Protein AF-A0A939AEZ0-F1 (afdb_monomer_lite)

pLDDT: mean 73.81, std 10.75, range [42.16, 90.81]

Sequence (190 aa):
MSDKWYYARKLIAILIFIAALSMMGIATGKAWMILAYAGFFVAVVAGVIFIEHSKQRHFEIVPSDNVILRRMFGGIMLILALGLPILMTTRMNLFTLPQVSMWILLLASLGVTLVFIGAMAAAVYLINFVKDELIYKIIGYALIVIASALPGLVISFFDRTTTGIGSVYYILLVVVILSYSGINLFIKQE

Foldseek 3Di:
DDVVVVVVVVVVVLVVVLQVQLLLLVLVVDPCSSVVSSVVSVVVVVVVVVVVVVCVVDPDDDPPDDLVVLLVLLVVLLVCLQVLLVCCLPPPPSDPADPDDPVVSNVVSNVLSVVLLVLLLQLCCLCPPPPPDPVSPVVSVVSLVVSLCVLLVVCVVPDPDSNSSSNRSVSSVSSNVSSNSSSCSNPDDD

Radius of gyration: 19.26 Å; chains: 1; bounding box: 56×38×48 Å

Secondary structure (DSSP, 8-state):
--HHHHHHHHHHHHHHHHHHHHGGGGGGT-HHHHHHHHHHHHHHHHHHHHHHHHHTT---------HHHHHHHHHHHHHHHHHHHHHHHHH-------S--HHHHHHHHHHHHHHHHHHHHHHHHHHHTS-S-HHHHHHHHHHHHHHHHHHHHHHHTT---HHHHHHHHHHHHHHHHHHHHHHHHHH---

Structure (mmCIF, N/CA/C/O backbone):
data_AF-A0A939AEZ0-F1
#
_entry.id   AF-A0A939AEZ0-F1
#
loop_
_atom_site.group_PDB
_atom_site.id
_atom_site.type_symbol
_atom_site.label_atom_id
_atom_site.label_alt_id
_atom_site.label_comp_id
_atom_site.label_asym_id
_atom_site.label_entity_id
_atom_site.label_seq_id
_atom_site.pdbx_PDB_ins_code
_atom_site.Cartn_x
_atom_site.Cartn_y
_atom_site.Cartn_z
_atom_site.occupancy
_atom_site.B_iso_or_equiv
_atom_site.auth_seq_id
_atom_site.auth_comp_id
_atom_site.auth_asym_id
_atom_site.auth_atom_id
_atom_site.pdbx_PDB_model_num
ATOM 1 N N . MET A 1 1 ? -31.733 -2.454 7.716 1.00 57.12 1 MET A N 1
ATOM 2 C CA . MET A 1 1 ? -31.325 -2.855 6.345 1.00 57.12 1 MET A CA 1
ATOM 3 C C . MET A 1 1 ? -31.379 -4.371 6.295 1.00 57.12 1 MET A C 1
ATOM 5 O O . MET A 1 1 ? -30.891 -4.964 7.241 1.00 57.12 1 MET A O 1
ATOM 9 N N . SER A 1 2 ? -32.014 -4.994 5.294 1.00 67.94 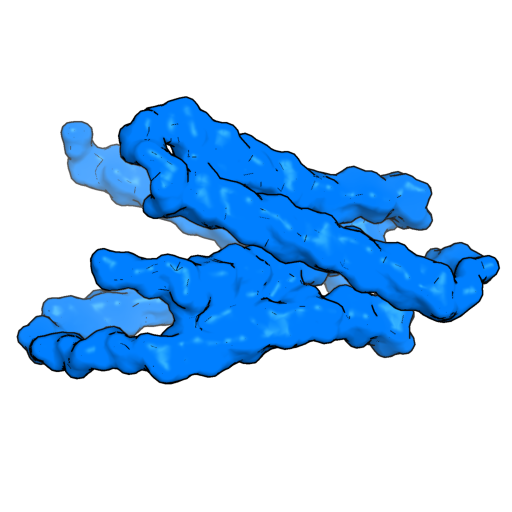2 SER A N 1
ATOM 10 C CA . SER A 1 2 ? -32.193 -6.460 5.315 1.00 67.94 2 SER A CA 1
ATOM 11 C C . SER A 1 2 ? -30.841 -7.180 5.278 1.00 67.94 2 SER A C 1
ATOM 13 O O . SER A 1 2 ? -29.968 -6.783 4.502 1.00 67.94 2 SER A O 1
ATOM 15 N N . ASP A 1 3 ? -30.683 -8.237 6.073 1.00 72.62 3 ASP A N 1
ATOM 16 C CA . ASP A 1 3 ? -29.430 -8.993 6.215 1.00 72.62 3 ASP A CA 1
ATOM 17 C C . ASP A 1 3 ? -28.847 -9.438 4.867 1.00 72.62 3 ASP A C 1
ATOM 19 O O . ASP A 1 3 ? -27.636 -9.396 4.652 1.00 72.62 3 ASP A O 1
ATOM 23 N N . LYS A 1 4 ? -29.707 -9.749 3.888 1.00 79.62 4 LYS A N 1
ATOM 24 C CA . LYS A 1 4 ? -29.302 -10.120 2.521 1.00 79.62 4 LYS A CA 1
ATOM 25 C C . LYS A 1 4 ? -28.459 -9.042 1.835 1.00 79.62 4 LYS A C 1
ATOM 27 O O . LYS A 1 4 ? -27.506 -9.354 1.127 1.00 79.62 4 LYS A O 1
ATOM 32 N N . TRP A 1 5 ? -28.782 -7.771 2.060 1.00 78.75 5 TRP A N 1
ATOM 33 C CA . TRP A 1 5 ? -28.066 -6.641 1.467 1.00 78.75 5 TRP A CA 1
ATOM 34 C C . TRP A 1 5 ? -26.695 -6.421 2.116 1.00 78.75 5 TRP A C 1
ATOM 36 O O . TRP A 1 5 ? -25.738 -6.042 1.442 1.00 78.75 5 TRP A O 1
ATOM 46 N N . TYR A 1 6 ? -26.583 -6.709 3.413 1.00 78.44 6 TYR A N 1
ATOM 47 C CA . TYR A 1 6 ? -25.310 -6.685 4.126 1.00 78.44 6 TYR A CA 1
ATOM 48 C C . TYR A 1 6 ? -24.354 -7.768 3.595 1.00 78.44 6 TYR A C 1
ATOM 50 O O . TYR A 1 6 ? -23.220 -7.455 3.223 1.00 78.44 6 TYR A O 1
ATOM 58 N N . TYR A 1 7 ? -24.828 -9.013 3.454 1.00 80.94 7 TYR A N 1
ATOM 59 C CA . TYR A 1 7 ? -24.024 -10.106 2.891 1.00 80.94 7 TYR A CA 1
ATOM 60 C C . TYR A 1 7 ? -23.631 -9.859 1.432 1.00 80.94 7 TYR A C 1
ATOM 62 O O . TYR A 1 7 ? -22.478 -10.089 1.068 1.00 80.94 7 TYR A O 1
ATOM 70 N N . ALA A 1 8 ? -24.544 -9.328 0.614 1.00 81.56 8 ALA A N 1
ATOM 71 C CA . ALA A 1 8 ? -24.254 -8.988 -0.777 1.00 81.56 8 ALA A CA 1
ATOM 72 C C . ALA A 1 8 ? -23.117 -7.959 -0.894 1.00 81.56 8 ALA A C 1
ATOM 74 O O . ALA A 1 8 ? -22.174 -8.168 -1.653 1.00 81.56 8 ALA A O 1
ATOM 75 N N . ARG A 1 9 ? -23.148 -6.883 -0.093 1.00 82.06 9 ARG A N 1
ATOM 76 C CA . ARG A 1 9 ? -22.071 -5.877 -0.069 1.00 82.06 9 ARG A CA 1
ATOM 77 C C . ARG A 1 9 ? -20.728 -6.472 0.343 1.00 82.06 9 ARG A C 1
ATOM 79 O O . ARG A 1 9 ? -19.718 -6.172 -0.287 1.00 82.06 9 ARG A O 1
ATOM 86 N N . LYS A 1 10 ? -20.715 -7.326 1.372 1.00 80.69 10 LYS A N 1
ATOM 87 C CA . LYS A 1 10 ? -19.492 -7.996 1.840 1.00 80.69 10 LYS A CA 1
ATOM 88 C C . LYS A 1 10 ? -18.903 -8.898 0.754 1.00 80.69 10 LYS A C 1
ATOM 90 O O . LYS A 1 10 ? -17.700 -8.865 0.518 1.00 80.69 10 LYS A O 1
ATOM 95 N N . LEU A 1 11 ? -19.750 -9.654 0.059 1.00 85.56 11 LEU A N 1
ATOM 96 C CA . LEU A 1 11 ? -19.330 -10.556 -1.011 1.00 85.56 11 LEU A CA 1
ATOM 97 C C . LEU A 1 11 ? -18.788 -9.784 -2.222 1.00 85.56 11 LEU A C 1
ATOM 99 O O . LEU A 1 11 ? -17.731 -10.131 -2.740 1.00 85.56 11 LEU A O 1
ATOM 103 N N . ILE A 1 12 ? -19.443 -8.686 -2.612 1.00 86.00 12 ILE A N 1
ATOM 104 C CA . ILE A 1 12 ? -18.952 -7.788 -3.669 1.00 86.00 12 ILE A CA 1
ATOM 105 C C . ILE A 1 12 ? -17.586 -7.200 -3.294 1.00 86.00 12 ILE A C 1
ATOM 107 O O . ILE A 1 12 ? -16.678 -7.208 -4.120 1.00 86.00 12 ILE A O 1
ATOM 111 N N . ALA A 1 13 ? -17.405 -6.739 -2.053 1.00 81.81 13 ALA A N 1
ATOM 112 C CA . ALA A 1 13 ? -16.123 -6.206 -1.596 1.00 81.81 13 ALA A CA 1
ATOM 113 C C . ALA A 1 13 ? -15.001 -7.258 -1.657 1.00 81.81 13 ALA A C 1
ATOM 115 O O . ALA A 1 13 ? -13.901 -6.950 -2.112 1.00 81.81 13 ALA A O 1
ATOM 116 N N . ILE A 1 14 ? -15.287 -8.506 -1.267 1.00 83.94 14 ILE A N 1
ATOM 117 C CA . ILE A 1 14 ? -14.339 -9.626 -1.374 1.00 83.94 14 ILE A CA 1
ATOM 118 C C . ILE A 1 14 ? -13.989 -9.908 -2.839 1.00 83.94 14 ILE A C 1
ATOM 120 O O . ILE A 1 14 ? -12.815 -10.065 -3.163 1.00 83.94 14 ILE A O 1
ATOM 124 N N . LEU A 1 15 ? -14.979 -9.938 -3.736 1.00 86.50 15 LEU A N 1
ATOM 125 C CA . LEU A 1 15 ? -14.736 -10.155 -5.164 1.00 86.50 15 LEU A CA 1
ATOM 126 C C . LEU A 1 15 ? -13.871 -9.047 -5.770 1.00 86.50 15 LEU A C 1
ATOM 128 O O . LEU A 1 15 ? -12.919 -9.348 -6.484 1.00 86.50 15 LEU A O 1
ATOM 132 N N . ILE A 1 16 ? -14.160 -7.781 -5.452 1.00 86.44 16 ILE A N 1
ATOM 133 C CA . ILE A 1 16 ? -13.357 -6.635 -5.901 1.00 86.44 16 ILE A CA 1
ATOM 134 C C . ILE A 1 16 ? -11.926 -6.746 -5.370 1.00 86.44 16 ILE A C 1
ATOM 136 O O . ILE A 1 16 ? -10.978 -6.540 -6.123 1.00 86.44 16 ILE A O 1
ATOM 140 N N . PHE A 1 17 ? -11.757 -7.111 -4.099 1.00 81.94 17 PHE A N 1
ATOM 141 C CA . PHE A 1 17 ? -10.445 -7.291 -3.482 1.00 81.94 17 PHE A CA 1
ATOM 142 C C . PHE A 1 17 ? -9.628 -8.396 -4.164 1.00 81.94 17 PHE A C 1
ATOM 144 O O . PHE A 1 17 ? -8.472 -8.177 -4.524 1.00 81.94 17 PHE A O 1
ATOM 151 N N . ILE A 1 18 ? -10.237 -9.560 -4.402 1.00 85.38 18 ILE A N 1
ATOM 152 C CA . ILE A 1 18 ? -9.587 -10.679 -5.095 1.00 85.38 18 ILE A CA 1
ATOM 153 C C . ILE A 1 18 ? -9.239 -10.283 -6.528 1.00 85.38 18 ILE A C 1
ATOM 155 O O . ILE A 1 18 ? -8.121 -10.538 -6.965 1.00 85.38 18 ILE A O 1
ATOM 159 N N . ALA A 1 19 ? -10.151 -9.626 -7.249 1.00 82.38 19 ALA A N 1
ATOM 160 C CA . ALA A 1 19 ? -9.892 -9.153 -8.604 1.00 82.38 19 ALA A CA 1
ATOM 161 C C . ALA A 1 19 ? -8.707 -8.175 -8.630 1.00 82.38 19 ALA A C 1
ATOM 163 O O . ALA A 1 19 ? -7.767 -8.380 -9.397 1.00 82.38 19 ALA A O 1
ATOM 164 N N . ALA A 1 20 ? -8.695 -7.180 -7.739 1.00 79.00 20 ALA A N 1
ATOM 165 C CA . ALA A 1 20 ? -7.623 -6.194 -7.642 1.00 79.00 20 ALA A CA 1
ATOM 166 C C . ALA A 1 20 ? -6.262 -6.834 -7.332 1.00 79.00 20 ALA A C 1
ATOM 168 O O . ALA A 1 20 ? -5.278 -6.533 -8.003 1.00 79.00 20 ALA A O 1
ATOM 169 N N . LEU A 1 21 ? -6.198 -7.755 -6.366 1.00 79.56 21 LEU A N 1
ATOM 170 C CA . LEU A 1 21 ? -4.945 -8.428 -6.025 1.00 79.56 21 LEU A CA 1
ATOM 171 C C . LEU A 1 21 ? -4.527 -9.480 -7.055 1.00 79.56 21 LEU A C 1
ATOM 173 O O . LEU A 1 21 ? -3.336 -9.678 -7.271 1.00 79.56 21 LEU A O 1
ATOM 177 N N . SER A 1 22 ? -5.470 -10.125 -7.743 1.00 81.44 22 SER A N 1
ATOM 178 C CA . SER A 1 22 ? -5.157 -11.091 -8.803 1.00 81.44 22 SER A CA 1
ATOM 179 C C . SER A 1 22 ? -4.413 -10.461 -9.977 1.00 81.44 22 SER A C 1
ATOM 181 O O . SER A 1 22 ? -3.602 -11.124 -10.629 1.00 81.44 22 SER A O 1
ATOM 183 N N . MET A 1 23 ? -4.607 -9.155 -10.195 1.00 79.38 23 MET A N 1
ATOM 184 C CA . MET A 1 23 ? -3.854 -8.405 -11.192 1.00 79.38 23 MET A CA 1
ATOM 185 C C . MET A 1 23 ? -2.339 -8.388 -10.891 1.00 79.38 23 MET A C 1
ATOM 187 O O . MET A 1 23 ? -1.565 -8.081 -11.800 1.00 79.38 23 MET A O 1
ATOM 191 N N . MET A 1 24 ? -1.882 -8.801 -9.693 1.00 71.75 24 MET A N 1
ATOM 192 C CA . MET A 1 24 ? -0.465 -9.104 -9.407 1.00 71.75 24 MET A CA 1
ATOM 193 C C . MET A 1 24 ? 0.148 -10.066 -10.425 1.00 71.75 24 MET A C 1
ATOM 195 O O . MET A 1 24 ? 1.322 -9.932 -10.766 1.00 71.75 24 MET A O 1
ATOM 199 N N . GLY A 1 25 ? -0.650 -10.975 -10.992 1.00 67.06 25 GLY A N 1
ATOM 200 C CA . GLY A 1 25 ? -0.204 -11.877 -12.050 1.00 67.06 25 GLY A CA 1
ATOM 201 C C . GLY A 1 25 ? 0.337 -11.160 -13.294 1.00 67.06 25 GLY A C 1
ATOM 202 O O . GLY A 1 25 ? 1.194 -11.717 -13.976 1.00 67.06 25 GLY A O 1
ATOM 203 N N . ILE A 1 26 ? -0.069 -9.913 -13.568 1.00 72.31 26 ILE A N 1
ATOM 204 C CA . ILE A 1 26 ? 0.421 -9.120 -14.713 1.00 72.31 26 ILE A CA 1
ATOM 205 C C . ILE A 1 26 ? 1.929 -8.857 -14.608 1.00 72.31 26 ILE A C 1
ATOM 207 O O . ILE A 1 26 ? 2.627 -8.872 -15.625 1.00 72.31 26 ILE A O 1
ATOM 211 N N . ALA A 1 27 ? 2.453 -8.690 -13.389 1.00 65.56 27 ALA A N 1
ATOM 212 C CA . ALA A 1 27 ? 3.878 -8.454 -13.151 1.00 65.56 27 ALA A CA 1
ATOM 213 C C . ALA A 1 27 ? 4.764 -9.609 -13.650 1.00 65.56 27 ALA A C 1
ATOM 215 O O . ALA A 1 27 ? 5.928 -9.416 -13.976 1.00 65.56 27 ALA A O 1
ATOM 216 N N . THR A 1 28 ? 4.208 -10.817 -13.764 1.00 68.06 28 THR A N 1
ATOM 217 C CA . THR A 1 28 ? 4.943 -12.001 -14.234 1.00 68.06 28 THR A CA 1
ATOM 218 C C . THR A 1 28 ? 5.021 -12.117 -15.762 1.00 68.06 28 THR A C 1
ATOM 220 O O . THR A 1 28 ? 5.657 -13.036 -16.276 1.00 68.06 28 THR A O 1
ATOM 223 N N . GLY A 1 29 ? 4.336 -11.235 -16.503 1.00 67.44 29 GLY A N 1
ATOM 224 C CA . GLY A 1 29 ? 4.279 -11.257 -17.969 1.00 67.44 29 GLY A CA 1
ATOM 225 C C . GLY A 1 29 ? 3.478 -12.421 -18.573 1.00 67.44 29 GLY A C 1
ATOM 226 O O . GLY A 1 29 ? 3.402 -12.541 -19.793 1.00 67.44 29 GLY A O 1
ATOM 227 N N . LYS A 1 30 ? 2.861 -13.284 -17.752 1.00 77.69 30 LYS A N 1
ATOM 228 C CA . LYS A 1 30 ? 2.087 -14.453 -18.199 1.00 77.69 30 LYS A CA 1
ATOM 229 C C . LYS A 1 30 ? 0.618 -14.300 -17.807 1.00 77.69 30 LYS A C 1
ATOM 231 O O . LYS A 1 30 ? 0.291 -14.315 -16.628 1.00 77.69 30 LYS A O 1
ATOM 236 N N . ALA A 1 31 ? -0.289 -14.232 -18.782 1.00 75.94 31 ALA A N 1
ATOM 237 C CA . ALA A 1 31 ? -1.718 -13.996 -18.525 1.00 75.94 31 ALA A CA 1
ATOM 238 C C . ALA A 1 31 ? -2.363 -15.031 -17.576 1.00 75.94 31 ALA A C 1
ATOM 240 O O . ALA A 1 31 ? -3.187 -14.675 -16.736 1.00 75.94 31 ALA A O 1
ATOM 241 N N . TRP A 1 32 ? -1.947 -16.301 -17.644 1.00 82.81 32 TRP A N 1
ATOM 242 C CA . TRP A 1 32 ? -2.479 -17.362 -16.778 1.00 82.81 32 TRP A CA 1
ATOM 243 C C . TRP A 1 32 ? -2.125 -17.181 -15.293 1.00 82.81 32 TRP A C 1
ATOM 245 O O . TRP A 1 32 ? -2.831 -17.700 -14.429 1.00 82.81 32 TRP A O 1
ATOM 255 N N . MET A 1 33 ? -1.077 -16.414 -14.973 1.00 81.12 33 MET A N 1
ATOM 256 C CA . MET A 1 33 ? -0.714 -16.120 -13.585 1.00 81.12 33 MET A CA 1
ATOM 257 C C . MET A 1 33 ? -1.788 -15.291 -12.880 1.00 81.12 33 MET A C 1
ATOM 259 O O . MET A 1 33 ? -1.968 -15.458 -11.682 1.00 81.12 33 MET A O 1
ATOM 263 N N . ILE A 1 34 ? -2.567 -14.473 -13.596 1.00 82.25 34 ILE A N 1
ATOM 264 C CA . ILE A 1 34 ? -3.693 -13.727 -13.003 1.00 82.25 34 ILE A CA 1
ATOM 265 C C . ILE A 1 34 ? -4.696 -14.702 -12.367 1.00 82.25 34 ILE A C 1
ATOM 267 O O . ILE A 1 34 ? -5.119 -14.513 -11.228 1.00 82.25 34 ILE A O 1
ATOM 271 N N . LEU A 1 35 ? -5.011 -15.797 -13.066 1.00 86.31 35 LEU A N 1
ATOM 272 C CA . LEU A 1 35 ? -5.902 -16.845 -12.560 1.00 86.31 35 LEU A CA 1
ATOM 273 C C . LEU A 1 35 ? -5.285 -17.598 -11.374 1.00 86.31 35 LEU A C 1
ATOM 275 O O . LEU A 1 35 ? -5.989 -17.902 -10.413 1.00 86.31 35 LEU A O 1
ATOM 279 N N . ALA A 1 36 ? -3.975 -17.861 -11.409 1.00 85.88 36 ALA A N 1
ATOM 280 C CA . ALA A 1 36 ? -3.269 -18.502 -10.301 1.00 85.88 36 ALA A CA 1
ATOM 281 C C . ALA A 1 36 ? -3.303 -17.641 -9.022 1.00 85.88 36 ALA A C 1
ATOM 283 O O . ALA A 1 36 ? -3.626 -18.152 -7.948 1.00 85.88 36 ALA A O 1
ATOM 284 N N . TYR A 1 37 ? -3.053 -16.331 -9.135 1.00 81.50 37 TYR A N 1
ATOM 285 C CA . TYR A 1 37 ? -3.172 -15.396 -8.012 1.00 81.50 37 TYR A CA 1
ATOM 286 C C . TYR A 1 37 ? -4.621 -15.267 -7.525 1.00 81.50 37 TYR A C 1
ATOM 288 O O . TYR A 1 37 ? -4.851 -15.257 -6.317 1.00 81.50 37 TYR A O 1
ATOM 296 N N . ALA A 1 38 ? -5.611 -15.230 -8.425 1.00 86.25 38 ALA A N 1
ATOM 297 C CA . ALA A 1 38 ? -7.023 -15.232 -8.036 1.00 86.25 38 ALA A CA 1
ATOM 298 C C . ALA A 1 38 ? -7.374 -16.475 -7.200 1.00 86.25 38 ALA A C 1
ATOM 300 O O . ALA A 1 38 ? -7.946 -16.346 -6.118 1.00 86.25 38 ALA A O 1
ATOM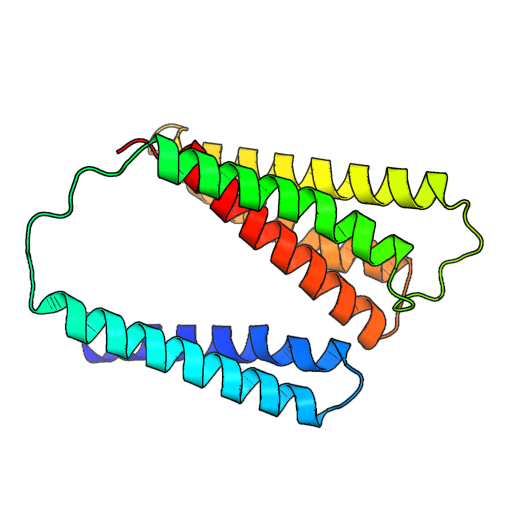 301 N N . GLY A 1 39 ? -6.969 -17.665 -7.657 1.00 88.75 39 GLY A N 1
ATOM 302 C CA . GLY A 1 39 ? -7.157 -18.916 -6.919 1.00 88.75 39 GLY A CA 1
ATOM 303 C C . GLY A 1 39 ? -6.471 -18.903 -5.550 1.00 88.75 39 GLY A C 1
ATOM 304 O O . GLY A 1 39 ? -7.077 -19.297 -4.554 1.00 88.75 39 GLY A O 1
ATOM 305 N N . PHE A 1 40 ? -5.245 -18.378 -5.476 1.00 89.00 40 PHE A N 1
ATOM 306 C CA . PHE A 1 40 ? -4.524 -18.210 -4.215 1.00 89.00 40 PHE A CA 1
ATOM 307 C C . PHE A 1 40 ? -5.277 -17.303 -3.229 1.00 89.00 40 PHE A C 1
ATOM 309 O O . PHE A 1 40 ? -5.499 -17.695 -2.085 1.00 89.00 40 PHE A O 1
ATOM 316 N N . PHE A 1 41 ? -5.725 -16.118 -3.654 1.00 86.19 41 PHE A N 1
ATOM 317 C CA . PHE A 1 41 ? -6.440 -15.198 -2.763 1.00 86.19 41 PHE A CA 1
ATOM 318 C C . PHE A 1 41 ? -7.816 -15.722 -2.345 1.00 86.19 41 PHE A C 1
ATOM 320 O O . PHE A 1 41 ? -8.206 -15.522 -1.195 1.00 86.19 41 PHE A O 1
ATOM 327 N N . VAL A 1 42 ? -8.522 -16.450 -3.218 1.00 90.81 42 VAL A N 1
ATOM 328 C CA . VAL A 1 42 ? -9.741 -17.185 -2.835 1.00 90.81 42 VAL A CA 1
ATOM 329 C C . VAL A 1 42 ? -9.431 -18.180 -1.714 1.00 90.81 42 VAL A C 1
ATOM 331 O O . VAL A 1 42 ? -10.143 -18.199 -0.711 1.00 90.81 42 VAL A O 1
ATOM 334 N N . ALA A 1 43 ? -8.358 -18.966 -1.846 1.00 88.56 43 ALA A N 1
ATOM 335 C CA . ALA A 1 43 ? -7.958 -19.941 -0.833 1.00 88.56 43 ALA A CA 1
ATOM 336 C C . ALA A 1 43 ? -7.583 -19.276 0.502 1.00 88.56 43 ALA A C 1
ATOM 338 O O . ALA A 1 43 ? -8.002 -19.748 1.557 1.00 88.56 43 ALA A O 1
ATOM 339 N N . VAL A 1 44 ? -6.857 -18.153 0.471 1.00 86.62 44 VAL A N 1
ATOM 340 C CA . VAL A 1 44 ? -6.516 -17.379 1.677 1.00 86.62 44 VAL A CA 1
ATOM 341 C C . VAL A 1 44 ? -7.774 -16.848 2.363 1.00 86.62 44 VAL A C 1
ATOM 343 O O . VAL A 1 44 ? -7.937 -17.048 3.564 1.00 86.62 44 VAL A O 1
ATOM 346 N N . VAL A 1 45 ? -8.686 -16.211 1.621 1.00 85.69 45 VAL A N 1
ATOM 347 C CA . VAL A 1 45 ? -9.937 -15.675 2.184 1.00 85.69 45 VAL A CA 1
ATOM 348 C C . VAL A 1 45 ? -10.794 -16.797 2.771 1.00 85.69 45 VAL A C 1
ATOM 350 O O . VAL A 1 45 ? -11.289 -16.666 3.889 1.00 85.69 45 VAL A O 1
ATOM 353 N N . ALA A 1 46 ? -10.926 -17.919 2.062 1.00 85.88 46 ALA A N 1
ATOM 354 C CA . ALA A 1 46 ? -11.635 -19.092 2.562 1.00 85.88 46 ALA A CA 1
ATOM 355 C C . ALA A 1 46 ? -10.988 -19.645 3.844 1.00 85.88 46 ALA A C 1
ATOM 357 O O . ALA A 1 46 ? -11.695 -19.943 4.804 1.00 85.88 46 ALA A O 1
ATOM 358 N N . GLY A 1 47 ? -9.654 -19.717 3.890 1.00 86.69 47 GLY A N 1
ATOM 359 C CA . GLY A 1 47 ? -8.897 -20.145 5.065 1.00 86.69 47 GLY A CA 1
ATOM 360 C C . GLY A 1 47 ? -9.107 -19.231 6.272 1.00 86.69 47 GLY A C 1
ATOM 361 O O . GLY A 1 47 ? -9.370 -19.722 7.367 1.00 86.69 47 GLY A O 1
ATOM 362 N N . VAL A 1 48 ? -9.069 -17.908 6.080 1.00 83.75 48 VAL A N 1
ATOM 363 C CA . VAL A 1 48 ? -9.349 -16.931 7.148 1.00 83.75 48 VAL A CA 1
ATOM 364 C C . VAL A 1 48 ? -10.771 -17.098 7.679 1.00 83.75 48 VAL A C 1
ATOM 366 O O . VAL A 1 48 ? -10.947 -17.207 8.890 1.00 83.75 48 VAL A O 1
ATOM 369 N N . ILE A 1 49 ? -11.770 -17.193 6.795 1.00 84.12 49 ILE A N 1
ATOM 370 C CA . ILE A 1 49 ? -13.173 -17.393 7.192 1.00 84.12 49 ILE A CA 1
ATOM 371 C C . ILE A 1 49 ? -13.332 -18.705 7.971 1.00 84.12 49 ILE A C 1
ATOM 373 O O . ILE A 1 49 ? -14.009 -18.733 8.998 1.00 84.12 49 ILE A O 1
ATOM 377 N N . PHE A 1 50 ? -12.690 -19.784 7.520 1.00 84.50 50 PHE A N 1
ATOM 378 C CA . PHE A 1 50 ? -12.743 -21.083 8.189 1.00 84.50 50 PHE A CA 1
ATOM 379 C C . PHE A 1 50 ? -12.120 -21.037 9.594 1.00 84.50 50 PHE A C 1
ATOM 381 O O . PHE A 1 50 ? -12.715 -21.524 10.558 1.00 84.50 50 PHE A O 1
ATOM 388 N N . ILE A 1 51 ? -10.953 -20.398 9.735 1.00 80.19 51 ILE A N 1
ATOM 389 C CA . ILE A 1 51 ? -10.262 -20.236 11.022 1.00 80.19 51 ILE A CA 1
ATOM 390 C C . ILE A 1 51 ? -11.070 -19.345 11.973 1.00 80.19 51 ILE A C 1
ATOM 392 O O . ILE A 1 51 ? -11.228 -19.694 13.145 1.00 80.19 51 ILE A O 1
ATOM 396 N N . GLU A 1 52 ? -11.601 -18.215 11.500 1.00 74.38 52 GLU A N 1
ATOM 397 C CA . GLU A 1 52 ? -12.447 -17.334 12.315 1.00 74.38 52 GLU A CA 1
ATOM 398 C C . GLU A 1 52 ? -13.694 -18.064 12.814 1.00 74.38 52 GLU A C 1
ATOM 400 O O . GLU A 1 52 ? -14.028 -17.977 13.997 1.00 74.38 52 GLU A O 1
ATOM 405 N N . HIS A 1 53 ? -14.340 -18.852 11.951 1.00 68.50 53 HIS A N 1
ATOM 406 C CA . HIS A 1 53 ? -15.524 -19.610 12.336 1.00 68.50 53 HIS A CA 1
ATOM 407 C C . HIS A 1 53 ? -15.214 -20.678 13.402 1.00 68.50 53 HIS A C 1
ATOM 409 O O . HIS A 1 53 ? -16.055 -20.952 14.264 1.00 68.50 53 HIS A O 1
ATOM 415 N N . SER A 1 54 ? -14.000 -21.240 13.392 1.00 59.69 54 SER A N 1
ATOM 416 C CA . SER A 1 54 ? -13.526 -22.175 14.419 1.00 59.69 54 SER A CA 1
ATOM 417 C C . SER A 1 54 ? -13.205 -21.489 15.754 1.00 59.69 54 SER A C 1
ATOM 419 O O . SER A 1 54 ? -13.400 -22.093 16.810 1.00 59.69 54 SER A O 1
ATOM 421 N N . LYS A 1 55 ? -12.727 -20.236 15.735 1.00 55.62 55 LYS A N 1
ATOM 422 C CA . LYS A 1 55 ? -12.359 -19.476 16.945 1.00 55.62 55 LYS A CA 1
ATOM 423 C C . LYS A 1 55 ? -13.560 -18.912 17.704 1.00 55.62 55 LYS A C 1
ATOM 425 O O . LYS A 1 55 ? -13.497 -18.804 18.921 1.00 55.62 55 LYS A O 1
ATOM 430 N N . GLN A 1 56 ? -14.681 -18.645 17.031 1.00 53.22 56 GLN A N 1
ATOM 431 C CA . GLN A 1 56 ? -15.909 -18.158 17.682 1.00 53.22 56 GLN A CA 1
ATOM 432 C C . GLN A 1 56 ? -16.531 -19.145 18.691 1.00 53.22 56 GLN A C 1
ATOM 434 O O . GLN A 1 56 ? -17.421 -18.759 19.444 1.00 53.22 56 GLN A O 1
ATOM 439 N N . ARG A 1 57 ? -16.075 -20.407 18.737 1.00 53.53 57 ARG A N 1
ATOM 440 C CA . ARG A 1 57 ? -16.547 -21.411 19.707 1.00 53.53 57 ARG A CA 1
ATOM 441 C C . ARG A 1 57 ? -15.802 -21.394 21.046 1.00 53.53 57 ARG A C 1
ATOM 443 O O . ARG A 1 57 ? -16.313 -21.961 22.001 1.00 53.53 57 ARG A O 1
ATOM 450 N N . HIS A 1 58 ? -14.646 -20.734 21.127 1.00 46.16 58 HIS A N 1
ATOM 451 C CA . HIS A 1 58 ? -13.856 -20.607 22.355 1.00 46.16 58 HIS A CA 1
ATOM 452 C C . HIS A 1 58 ? -13.688 -19.120 22.685 1.00 46.16 58 HIS A C 1
ATOM 454 O O . HIS A 1 58 ? -12.648 -18.522 22.419 1.00 46.16 58 HIS A O 1
ATOM 460 N N . PHE A 1 59 ? -14.733 -18.510 23.253 1.00 45.16 59 PHE A N 1
ATOM 461 C CA . PHE A 1 59 ? -14.603 -17.258 24.006 1.00 45.16 59 PHE A CA 1
ATOM 462 C C . PHE A 1 59 ? -13.883 -17.560 25.329 1.00 45.16 59 PHE A C 1
ATOM 464 O O . PHE A 1 59 ? -14.467 -17.505 26.406 1.00 45.16 59 PHE A O 1
ATOM 471 N N . GLU A 1 60 ? -12.611 -17.932 25.243 1.00 43.50 60 GLU A N 1
ATOM 472 C CA . GLU A 1 60 ? -11.710 -17.899 26.383 1.00 43.50 60 GLU A CA 1
ATOM 473 C C . GLU A 1 60 ? -10.908 -16.605 26.308 1.00 43.50 60 GLU A C 1
ATOM 475 O O . GLU A 1 60 ? -10.384 -16.227 25.260 1.00 43.50 60 GLU A O 1
ATOM 480 N N . ILE A 1 61 ? -10.922 -15.914 27.444 1.00 51.25 61 ILE A N 1
ATOM 481 C CA . ILE A 1 61 ? -10.206 -14.696 27.812 1.00 51.25 61 ILE A CA 1
ATOM 482 C C . ILE A 1 61 ? -8.940 -14.541 26.963 1.00 51.25 61 ILE A C 1
ATOM 484 O O . ILE A 1 61 ? -7.956 -15.255 27.156 1.00 51.25 61 ILE A O 1
ATOM 488 N N . VAL A 1 62 ? -8.982 -13.614 26.002 1.00 56.03 62 VAL A N 1
ATOM 489 C CA . VAL A 1 62 ? -7.805 -13.263 25.206 1.00 56.03 62 VAL A CA 1
ATOM 490 C C . VAL A 1 62 ? -6.761 -12.743 26.199 1.00 56.03 62 VAL A C 1
ATOM 492 O O . VAL A 1 62 ? -7.055 -11.774 26.905 1.00 56.03 62 VAL A O 1
ATOM 495 N N . PRO A 1 63 ? -5.582 -13.379 26.324 1.00 52.41 63 PRO A N 1
ATOM 496 C CA . PRO A 1 63 ? -4.541 -12.862 27.195 1.00 52.41 63 PRO A CA 1
ATOM 497 C C . PRO A 1 63 ? -4.180 -11.461 26.702 1.00 52.41 63 PRO A C 1
ATOM 499 O O . PRO A 1 63 ? -4.166 -11.216 25.494 1.00 52.41 63 PRO A O 1
ATOM 502 N N . SER A 1 64 ? -3.962 -10.554 27.654 1.00 55.59 64 SER A N 1
ATOM 503 C CA . SER A 1 64 ? -3.670 -9.135 27.446 1.00 55.59 64 SER A CA 1
ATOM 504 C C . SER A 1 64 ? -2.837 -8.875 26.188 1.00 55.59 64 SER A C 1
ATOM 506 O O . SER A 1 64 ? -1.812 -9.522 25.957 1.00 55.59 64 SER A O 1
ATOM 508 N N . ASP A 1 65 ? -3.293 -7.923 25.368 1.00 60.59 65 ASP A N 1
ATOM 509 C CA . ASP A 1 65 ? -2.598 -7.490 24.157 1.00 60.59 65 ASP A CA 1
ATOM 510 C C . ASP A 1 65 ? -1.156 -7.101 24.523 1.00 60.59 65 ASP A C 1
ATOM 512 O O . ASP A 1 65 ? -0.901 -6.105 25.205 1.00 60.59 65 ASP A O 1
ATOM 516 N N . ASN A 1 66 ? -0.187 -7.942 24.152 1.00 72.00 66 ASN A N 1
ATOM 517 C CA . ASN A 1 66 ? 1.193 -7.738 24.565 1.00 72.00 66 ASN A CA 1
ATOM 518 C C . ASN A 1 66 ? 1.802 -6.612 23.722 1.00 72.00 66 ASN A C 1
ATOM 520 O O . ASN A 1 66 ? 2.267 -6.826 22.598 1.00 72.00 66 ASN A O 1
ATOM 524 N N . VAL A 1 67 ? 1.827 -5.410 24.302 1.00 75.94 67 VAL A N 1
ATOM 525 C CA . VAL A 1 67 ? 2.349 -4.175 23.696 1.00 75.94 67 VAL A CA 1
ATOM 526 C C . VAL A 1 67 ? 3.750 -4.366 23.104 1.00 75.94 67 VAL A C 1
ATOM 528 O O . VAL A 1 67 ? 4.059 -3.792 22.058 1.00 75.94 67 VAL A O 1
ATOM 531 N N . ILE A 1 68 ? 4.598 -5.193 23.727 1.00 79.38 68 ILE A N 1
ATOM 532 C CA . ILE A 1 68 ? 5.954 -5.479 23.237 1.00 79.38 68 ILE A CA 1
ATOM 533 C C . ILE A 1 68 ? 5.885 -6.265 21.928 1.00 79.38 68 ILE A C 1
ATOM 535 O O . ILE A 1 68 ? 6.514 -5.881 20.944 1.00 79.38 68 ILE A O 1
ATOM 539 N N . LEU A 1 69 ? 5.084 -7.331 21.893 1.00 78.88 69 LEU A N 1
ATOM 540 C CA . LEU A 1 69 ? 4.913 -8.178 20.715 1.00 78.88 69 LEU A CA 1
ATOM 541 C C . LEU A 1 69 ? 4.349 -7.357 19.545 1.00 78.88 69 LEU A C 1
ATOM 543 O O . LEU A 1 69 ? 4.887 -7.396 18.439 1.00 78.88 69 LEU A O 1
ATOM 547 N N . ARG A 1 70 ? 3.341 -6.522 19.821 1.00 79.25 70 ARG A N 1
ATOM 548 C CA . ARG A 1 70 ? 2.728 -5.607 18.850 1.00 79.25 70 ARG A CA 1
ATOM 549 C C . ARG A 1 70 ? 3.744 -4.630 18.251 1.00 79.25 70 ARG A C 1
ATOM 551 O O . ARG A 1 70 ? 3.817 -4.488 17.031 1.00 79.25 70 ARG A O 1
ATOM 558 N N . ARG A 1 71 ? 4.576 -4.004 19.092 1.00 79.75 71 ARG A N 1
ATOM 559 C CA . ARG A 1 71 ? 5.644 -3.088 18.655 1.00 79.75 71 ARG A CA 1
ATOM 560 C C . ARG A 1 71 ? 6.754 -3.797 17.880 1.00 79.75 71 ARG A C 1
ATOM 562 O O . ARG A 1 71 ? 7.241 -3.235 16.905 1.00 79.75 71 ARG A O 1
ATOM 569 N N . MET A 1 72 ? 7.133 -5.021 18.255 1.00 84.81 72 MET A N 1
ATOM 570 C CA . MET A 1 72 ? 8.109 -5.805 17.486 1.00 84.81 72 MET A CA 1
ATOM 571 C C . MET A 1 72 ? 7.591 -6.114 16.080 1.00 84.81 72 MET A C 1
ATOM 573 O O . MET A 1 72 ? 8.294 -5.857 15.104 1.00 84.81 72 MET A O 1
ATOM 577 N N . PHE A 1 73 ? 6.352 -6.603 15.959 1.00 83.50 73 PHE A N 1
ATOM 578 C CA . PHE A 1 73 ? 5.739 -6.863 14.655 1.00 83.50 73 PHE A CA 1
ATOM 579 C C . PHE A 1 73 ? 5.577 -5.582 13.833 1.00 83.50 73 PHE A C 1
ATOM 581 O O . PHE A 1 73 ? 5.883 -5.585 12.640 1.00 83.50 73 PHE A O 1
ATOM 588 N N . GLY A 1 74 ? 5.188 -4.474 14.469 1.00 82.62 74 GLY A N 1
ATOM 589 C CA . GLY A 1 74 ? 5.144 -3.168 13.817 1.00 82.62 74 GLY A CA 1
ATOM 590 C C . GLY A 1 74 ? 6.512 -2.736 13.282 1.00 82.62 74 GLY A C 1
ATOM 591 O O . GLY A 1 74 ? 6.621 -2.301 12.136 1.00 82.62 74 GLY A O 1
ATOM 592 N N . GLY A 1 75 ? 7.570 -2.913 14.079 1.00 84.38 75 GLY A N 1
ATOM 593 C CA . GLY A 1 75 ? 8.946 -2.584 13.704 1.00 84.38 75 GLY A CA 1
ATOM 594 C C . GLY A 1 75 ? 9.435 -3.408 12.519 1.00 84.38 75 GLY A C 1
ATOM 595 O O . GLY A 1 75 ? 9.958 -2.850 11.558 1.00 84.38 75 GLY A O 1
ATOM 596 N N . ILE A 1 76 ? 9.190 -4.720 12.544 1.00 86.31 76 ILE A N 1
ATOM 597 C CA . ILE A 1 76 ? 9.515 -5.625 11.435 1.00 86.31 76 ILE A CA 1
ATOM 598 C C . ILE A 1 76 ? 8.806 -5.176 10.153 1.00 86.31 76 ILE A C 1
ATOM 600 O O . ILE A 1 76 ? 9.446 -5.082 9.108 1.00 86.31 76 ILE A O 1
ATOM 604 N N . MET A 1 77 ? 7.514 -4.839 10.221 1.00 85.50 77 MET A N 1
ATOM 605 C CA . MET A 1 77 ? 6.772 -4.364 9.049 1.00 85.50 77 MET A CA 1
ATOM 606 C C . MET A 1 77 ? 7.340 -3.059 8.480 1.00 85.50 77 MET A C 1
ATOM 608 O O . MET A 1 77 ? 7.461 -2.945 7.263 1.00 85.50 77 MET A O 1
ATOM 612 N N . LEU A 1 78 ? 7.751 -2.106 9.324 1.00 84.44 78 LEU A N 1
ATOM 613 C CA . LEU A 1 78 ? 8.377 -0.859 8.865 1.00 84.44 78 LEU A CA 1
ATOM 614 C C . LEU A 1 78 ? 9.767 -1.070 8.262 1.00 84.44 78 LEU A C 1
ATOM 616 O O . LEU A 1 78 ? 10.087 -0.473 7.235 1.00 84.44 78 LEU A O 1
ATOM 620 N N . ILE A 1 79 ? 10.580 -1.947 8.854 1.00 86.38 79 ILE A N 1
ATOM 621 C CA . ILE A 1 79 ? 11.890 -2.313 8.300 1.00 86.38 79 ILE A CA 1
ATOM 622 C C . ILE A 1 79 ? 11.712 -2.969 6.928 1.00 86.38 79 ILE A C 1
ATOM 624 O O . ILE A 1 79 ? 12.422 -2.624 5.985 1.00 86.38 79 ILE A O 1
ATOM 628 N N . LEU A 1 80 ? 10.739 -3.873 6.786 1.00 84.38 80 LEU A N 1
ATOM 629 C CA . LEU A 1 80 ? 10.414 -4.491 5.501 1.00 84.38 80 LEU A CA 1
ATOM 630 C C . LEU A 1 80 ? 9.892 -3.462 4.491 1.00 84.38 80 LEU A C 1
ATOM 632 O O . LEU A 1 80 ? 10.308 -3.491 3.335 1.00 84.38 80 LEU A O 1
ATOM 636 N N . ALA A 1 81 ? 9.046 -2.521 4.917 1.00 83.62 81 ALA A N 1
ATOM 637 C CA . ALA A 1 81 ? 8.547 -1.444 4.062 1.00 83.62 81 ALA A CA 1
ATOM 638 C C . ALA A 1 81 ? 9.681 -0.559 3.511 1.00 83.62 81 ALA A C 1
ATOM 640 O O . ALA A 1 81 ? 9.628 -0.147 2.356 1.00 83.62 81 ALA A O 1
ATOM 641 N N . LEU A 1 82 ? 10.728 -0.315 4.306 1.00 84.44 82 LEU A N 1
ATOM 642 C CA . LEU A 1 82 ? 11.927 0.416 3.881 1.00 84.44 82 LEU A CA 1
ATOM 643 C C . LEU A 1 82 ? 12.868 -0.430 3.013 1.00 84.44 82 LEU A C 1
ATOM 645 O O . LEU A 1 82 ? 13.445 0.069 2.048 1.00 84.44 82 LEU A O 1
ATOM 649 N N . GLY A 1 83 ? 13.042 -1.707 3.357 1.00 79.94 83 GLY A N 1
ATOM 650 C CA . GLY A 1 83 ? 13.992 -2.598 2.695 1.00 79.94 83 GLY A CA 1
ATOM 651 C C . GLY A 1 83 ? 13.535 -3.071 1.316 1.00 79.94 83 GLY A C 1
ATOM 652 O O . GLY A 1 83 ? 14.365 -3.222 0.419 1.00 79.94 83 GLY A O 1
ATOM 653 N N . LEU A 1 84 ? 12.229 -3.283 1.119 1.00 77.62 84 LEU A N 1
ATOM 654 C CA . LEU A 1 84 ? 11.686 -3.822 -0.130 1.00 77.62 84 LEU A CA 1
ATOM 655 C C . LEU A 1 84 ? 12.033 -2.952 -1.353 1.00 77.62 84 LEU A C 1
ATOM 657 O O . LEU A 1 84 ? 12.646 -3.492 -2.273 1.00 77.62 84 LEU A O 1
ATOM 661 N N . PRO A 1 85 ? 11.771 -1.630 -1.382 1.00 72.94 85 PRO A N 1
ATOM 662 C CA . PRO A 1 85 ? 12.142 -0.771 -2.515 1.00 72.94 85 PRO A CA 1
ATOM 663 C C . PRO A 1 85 ? 13.629 -0.845 -2.901 1.00 72.94 85 PRO A C 1
ATOM 665 O O . PRO A 1 85 ? 13.976 -0.897 -4.084 1.00 72.94 85 PRO A O 1
ATOM 668 N N . ILE A 1 86 ? 14.516 -0.921 -1.905 1.00 73.06 86 ILE A N 1
ATOM 669 C CA . ILE A 1 86 ? 15.974 -0.993 -2.091 1.00 73.06 86 ILE A CA 1
ATOM 670 C C . ILE A 1 86 ? 16.387 -2.345 -2.683 1.00 73.06 86 ILE A C 1
ATOM 672 O O . ILE A 1 86 ? 17.179 -2.410 -3.624 1.00 73.06 86 ILE A O 1
ATOM 676 N N . LEU A 1 87 ? 15.845 -3.447 -2.161 1.00 72.44 87 LEU A N 1
ATOM 677 C CA . LEU A 1 87 ? 16.116 -4.781 -2.701 1.00 72.44 87 LEU A CA 1
ATOM 678 C C . LEU A 1 87 ? 15.647 -4.894 -4.153 1.00 72.44 87 LEU A C 1
ATOM 680 O O . LEU A 1 87 ? 16.329 -5.486 -4.985 1.00 72.44 87 LEU A O 1
ATOM 684 N N . MET A 1 88 ? 14.507 -4.291 -4.475 1.00 66.62 88 MET A N 1
ATOM 685 C CA . MET A 1 88 ? 13.892 -4.407 -5.794 1.00 66.62 88 MET A CA 1
ATOM 686 C C . MET A 1 88 ? 14.667 -3.615 -6.852 1.00 66.62 88 MET A C 1
ATOM 688 O O . MET A 1 88 ? 14.920 -4.134 -7.934 1.00 66.62 88 MET A O 1
ATOM 692 N N . THR A 1 89 ? 15.114 -2.402 -6.521 1.00 65.44 89 THR A N 1
ATOM 693 C CA . THR A 1 89 ? 15.927 -1.562 -7.421 1.00 65.44 89 THR A CA 1
ATOM 694 C C . THR A 1 89 ? 17.328 -2.121 -7.681 1.00 65.44 89 THR A C 1
ATOM 696 O O . THR A 1 89 ? 17.919 -1.810 -8.711 1.00 65.44 89 THR A O 1
ATOM 699 N N . THR A 1 90 ? 17.865 -2.951 -6.778 1.00 64.50 90 THR A N 1
ATOM 700 C CA . THR A 1 90 ? 19.253 -3.449 -6.854 1.00 64.50 90 THR A CA 1
ATOM 701 C C . THR A 1 90 ? 19.393 -4.902 -7.302 1.00 64.50 90 THR A C 1
ATOM 703 O O . THR A 1 90 ? 20.414 -5.258 -7.886 1.00 64.50 90 THR A O 1
ATOM 706 N N . ARG A 1 91 ? 18.415 -5.767 -7.007 1.00 57.84 91 ARG A N 1
ATOM 707 C CA . ARG A 1 91 ? 18.519 -7.223 -7.236 1.00 57.84 91 ARG A CA 1
ATOM 708 C C . ARG A 1 91 ? 17.631 -7.732 -8.355 1.00 57.84 91 ARG A C 1
ATOM 710 O O . ARG A 1 91 ? 17.867 -8.831 -8.849 1.00 57.84 91 A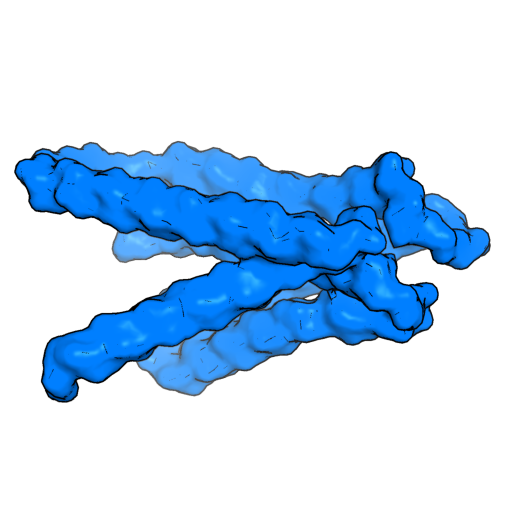RG A O 1
ATOM 717 N N . MET A 1 92 ? 16.592 -6.990 -8.717 1.00 55.31 92 MET A N 1
ATOM 718 C CA . MET A 1 92 ? 15.633 -7.465 -9.692 1.00 55.31 92 MET A CA 1
ATOM 719 C C . MET A 1 92 ? 15.806 -6.718 -11.006 1.00 55.31 92 MET A C 1
ATOM 721 O O . MET A 1 92 ? 15.558 -5.518 -11.086 1.00 55.31 92 MET A O 1
ATOM 725 N N . ASN A 1 93 ? 16.159 -7.455 -12.059 1.00 54.12 93 ASN A N 1
ATOM 726 C CA . ASN A 1 93 ? 16.148 -6.987 -13.449 1.00 54.12 93 ASN A CA 1
ATOM 727 C C . ASN A 1 93 ? 14.710 -6.750 -13.965 1.00 54.12 93 ASN A C 1
ATOM 729 O O . ASN A 1 93 ? 14.390 -7.087 -15.099 1.00 54.12 93 ASN A O 1
ATOM 733 N N . LEU A 1 94 ? 13.813 -6.210 -13.131 1.00 51.50 94 LEU A N 1
ATOM 734 C CA . LEU A 1 94 ? 12.467 -5.803 -13.543 1.00 51.50 94 LEU A CA 1
ATOM 735 C C . LEU A 1 94 ? 12.479 -4.492 -14.343 1.00 51.50 94 LEU A C 1
ATOM 737 O O . LEU A 1 94 ? 11.438 -4.078 -14.838 1.00 51.50 94 LEU A O 1
ATOM 741 N N . PHE A 1 95 ? 13.643 -3.851 -14.474 1.00 55.16 95 PHE A N 1
ATOM 742 C CA . PHE A 1 95 ? 13.812 -2.539 -15.078 1.00 55.16 95 PHE A CA 1
ATOM 743 C C . PHE A 1 95 ? 14.903 -2.562 -16.148 1.00 55.16 95 PHE A C 1
ATOM 745 O O . PHE A 1 95 ? 16.030 -2.982 -15.885 1.00 55.16 95 PHE A O 1
ATOM 752 N N . THR A 1 96 ? 14.631 -1.970 -17.307 1.00 52.53 96 THR A N 1
ATOM 753 C CA . THR A 1 96 ? 15.671 -1.258 -18.056 1.00 52.53 96 THR A CA 1
ATOM 754 C C . THR A 1 96 ? 15.814 0.113 -17.417 1.00 52.53 96 THR A C 1
ATOM 756 O O . THR A 1 96 ? 15.137 1.066 -17.800 1.00 52.53 96 THR A O 1
ATOM 759 N N . LEU A 1 97 ? 16.635 0.197 -16.370 1.00 54.06 97 LEU A N 1
ATOM 760 C CA . LEU A 1 97 ? 16.948 1.480 -15.755 1.00 54.06 97 LEU A CA 1
ATOM 761 C C . LEU A 1 97 ? 17.607 2.369 -16.823 1.00 54.06 97 LEU A C 1
ATOM 763 O O . LEU A 1 97 ? 18.513 1.895 -17.518 1.00 54.06 97 LEU A O 1
ATOM 767 N N . PRO A 1 98 ? 17.198 3.643 -16.973 1.00 54.53 98 PRO A N 1
ATOM 768 C CA . PRO A 1 98 ? 18.023 4.598 -17.703 1.00 54.53 98 PRO A CA 1
ATOM 769 C C . PRO A 1 98 ? 19.432 4.581 -17.091 1.00 54.53 98 PRO A C 1
ATOM 771 O O . PRO A 1 98 ? 19.572 4.245 -15.914 1.00 54.53 98 PRO A O 1
ATOM 774 N N . GLN A 1 99 ? 20.474 4.899 -17.872 1.00 58.44 99 GLN A N 1
ATOM 775 C CA . GLN A 1 99 ? 21.869 4.956 -17.401 1.00 58.44 99 GLN A CA 1
ATOM 776 C C . GLN A 1 99 ? 22.053 6.086 -16.372 1.00 58.44 99 GLN A C 1
ATOM 778 O O . GLN A 1 99 ? 22.659 7.121 -16.625 1.00 58.44 99 GLN A O 1
ATOM 783 N N . VAL A 1 100 ? 21.466 5.899 -15.202 1.00 61.03 100 VAL A N 1
ATOM 784 C CA . VAL A 1 100 ? 21.474 6.786 -14.055 1.00 61.03 100 VAL A CA 1
ATOM 785 C C . VAL A 1 100 ? 22.350 6.110 -13.017 1.00 61.03 100 VAL A C 1
ATOM 787 O O . VAL A 1 100 ? 22.330 4.887 -12.864 1.00 61.03 100 VAL A O 1
ATOM 790 N N . SER A 1 101 ? 23.156 6.896 -12.308 1.00 68.75 101 SER A N 1
ATOM 791 C CA . SER A 1 101 ? 24.031 6.339 -11.284 1.00 68.75 101 SER A CA 1
ATOM 792 C C . SER A 1 101 ? 23.207 5.624 -10.204 1.00 68.75 101 SER A C 1
ATOM 794 O O . SER A 1 101 ? 22.159 6.104 -9.763 1.00 68.75 101 SER A O 1
ATOM 796 N N . MET A 1 102 ? 23.701 4.468 -9.756 1.00 66.25 102 MET A N 1
ATOM 797 C CA . MET A 1 102 ? 23.055 3.638 -8.732 1.00 66.25 102 MET A CA 1
ATOM 798 C C . MET A 1 102 ? 22.716 4.436 -7.461 1.00 66.25 102 MET A C 1
ATOM 800 O O . MET A 1 102 ? 21.682 4.216 -6.837 1.00 66.25 102 MET A O 1
ATOM 804 N N . TRP A 1 103 ? 23.552 5.418 -7.115 1.00 62.28 103 TRP A N 1
ATOM 805 C CA . TRP A 1 103 ? 23.347 6.310 -5.976 1.00 62.28 103 TRP A CA 1
ATOM 806 C C . TRP A 1 103 ? 22.120 7.213 -6.115 1.00 62.28 103 TRP A C 1
ATOM 808 O O . TRP A 1 103 ? 21.383 7.375 -5.145 1.00 62.28 103 TRP A O 1
ATOM 818 N N . ILE A 1 104 ? 21.865 7.761 -7.307 1.00 64.69 104 ILE A N 1
ATOM 819 C CA . ILE A 1 104 ? 20.684 8.598 -7.569 1.00 64.69 104 ILE A CA 1
ATOM 820 C C . ILE A 1 104 ? 19.409 7.750 -7.492 1.00 64.69 104 ILE A C 1
ATOM 822 O O . ILE A 1 104 ? 18.413 8.186 -6.921 1.00 64.69 104 ILE A O 1
ATOM 826 N N . LEU A 1 105 ? 19.455 6.514 -7.995 1.00 65.12 105 LEU A N 1
ATOM 827 C CA . LEU A 1 105 ? 18.346 5.561 -7.900 1.00 65.12 105 LEU A CA 1
ATOM 828 C C . LEU A 1 105 ? 18.019 5.174 -6.455 1.00 65.12 105 LEU A C 1
ATOM 830 O O . LEU A 1 105 ? 16.851 5.178 -6.068 1.00 65.12 105 LEU A O 1
ATOM 834 N N . LEU A 1 106 ? 19.039 4.893 -5.642 1.00 68.94 106 LEU A N 1
ATOM 835 C CA . LEU A 1 106 ? 18.863 4.588 -4.221 1.00 68.94 106 LEU A CA 1
ATOM 836 C C . LEU A 1 106 ? 18.283 5.779 -3.450 1.00 68.94 106 LEU A C 1
ATOM 83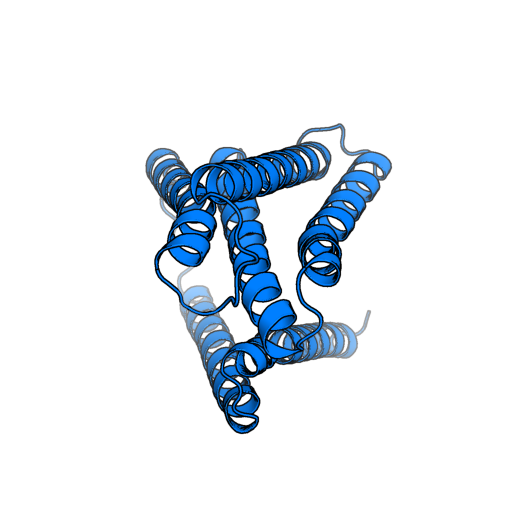8 O O . LEU A 1 106 ? 17.351 5.600 -2.668 1.00 68.94 106 LEU A O 1
ATOM 842 N N . LEU A 1 107 ? 18.785 6.992 -3.704 1.00 67.62 107 LEU A N 1
ATOM 843 C CA . LEU A 1 107 ? 18.273 8.226 -3.100 1.00 67.62 107 LEU A CA 1
ATOM 844 C C . LEU A 1 107 ? 16.819 8.502 -3.490 1.00 67.62 107 LEU A C 1
ATOM 846 O O . LEU A 1 107 ? 16.007 8.813 -2.622 1.00 67.62 107 LEU A O 1
ATOM 850 N N . ALA A 1 108 ? 16.473 8.345 -4.769 1.00 67.56 108 ALA A N 1
ATOM 851 C CA . ALA A 1 108 ? 15.104 8.510 -5.246 1.00 67.56 108 ALA A CA 1
ATOM 852 C C . ALA A 1 108 ? 14.164 7.464 -4.627 1.00 67.56 108 ALA A C 1
ATOM 854 O O . ALA A 1 108 ? 13.096 7.816 -4.127 1.00 67.56 108 ALA A O 1
ATOM 855 N N . SER A 1 109 ? 14.582 6.194 -4.585 1.00 69.50 109 SER A N 1
ATOM 856 C CA . SER A 1 109 ? 13.814 5.108 -3.967 1.00 69.50 109 SER A CA 1
ATOM 857 C C . SER A 1 109 ? 13.571 5.364 -2.480 1.00 69.50 109 SER A C 1
ATOM 859 O O . SER A 1 109 ? 12.441 5.233 -2.009 1.00 69.50 109 SER A O 1
ATOM 861 N N . LEU A 1 110 ? 14.605 5.750 -1.729 1.00 74.38 110 LEU A N 1
ATOM 862 C CA . LEU A 1 110 ? 14.480 6.096 -0.311 1.00 74.38 110 LEU A CA 1
ATOM 863 C C . LEU A 1 110 ? 13.587 7.322 -0.106 1.00 74.38 110 LEU A C 1
ATOM 865 O O . LEU A 1 110 ? 12.699 7.283 0.740 1.00 74.38 110 LEU A O 1
ATOM 869 N N . GLY A 1 111 ? 13.777 8.377 -0.901 1.00 72.50 111 GLY A N 1
ATOM 870 C CA . GLY A 1 111 ? 12.987 9.604 -0.820 1.00 72.50 111 GLY A CA 1
ATOM 871 C C . GLY A 1 111 ? 11.497 9.352 -1.039 1.00 72.50 111 GLY A C 1
ATOM 872 O O . GLY A 1 111 ? 10.680 9.749 -0.210 1.00 72.50 111 GLY A O 1
ATOM 873 N N . VAL A 1 112 ? 11.140 8.616 -2.097 1.00 73.00 112 VAL A N 1
ATOM 874 C CA . VAL A 1 112 ? 9.745 8.235 -2.372 1.00 73.00 112 VAL A CA 1
ATOM 875 C C . VAL A 1 112 ? 9.178 7.387 -1.232 1.00 73.00 112 VAL A C 1
ATOM 877 O O . VAL A 1 112 ? 8.060 7.636 -0.789 1.00 73.00 112 VAL A O 1
ATOM 880 N N . THR A 1 113 ? 9.955 6.438 -0.704 1.00 75.25 113 THR A N 1
ATOM 881 C CA . THR A 1 113 ? 9.521 5.568 0.402 1.00 75.25 113 THR A CA 1
ATOM 882 C C . THR A 1 113 ? 9.273 6.355 1.691 1.00 75.25 113 THR A C 1
ATOM 884 O O . THR A 1 113 ? 8.276 6.127 2.372 1.00 75.25 113 THR A O 1
ATOM 887 N N . LEU A 1 114 ? 10.133 7.321 2.020 1.00 79.94 114 LEU A N 1
ATOM 888 C CA . LEU A 1 114 ? 9.974 8.171 3.203 1.00 79.94 114 LEU A CA 1
ATOM 889 C C . LEU A 1 114 ? 8.760 9.094 3.091 1.00 79.94 114 LEU A C 1
ATOM 891 O O . LEU A 1 114 ? 7.992 9.203 4.047 1.00 79.94 114 LEU A O 1
ATOM 895 N N . VAL A 1 115 ? 8.546 9.707 1.921 1.00 80.19 115 VAL A N 1
ATOM 896 C CA . VAL A 1 115 ?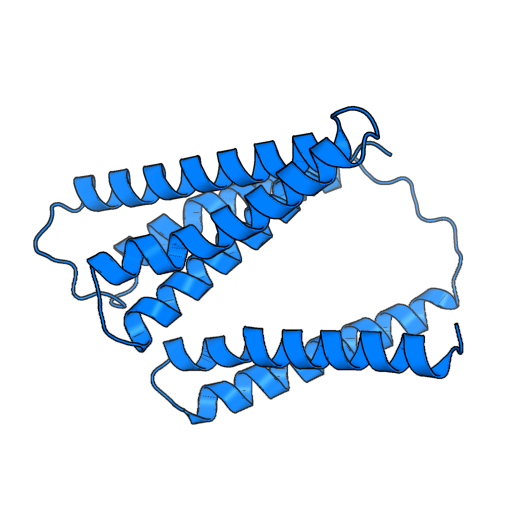 7.323 10.479 1.637 1.00 80.19 115 VAL A CA 1
ATOM 897 C C . VAL A 1 115 ? 6.092 9.595 1.824 1.00 80.19 115 VAL A C 1
ATOM 899 O O . VAL A 1 115 ? 5.102 10.025 2.414 1.00 80.19 115 VAL A O 1
ATOM 902 N N . PHE A 1 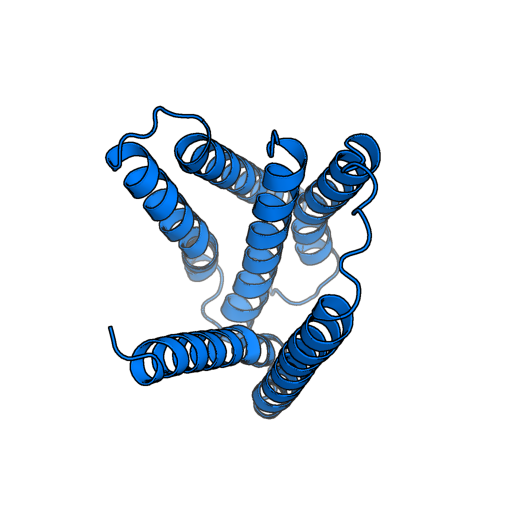116 ? 6.179 8.336 1.396 1.00 76.75 116 PHE A N 1
ATOM 903 C CA . PHE A 1 116 ? 5.106 7.364 1.537 1.00 76.75 116 PHE A CA 1
ATOM 904 C C . PHE A 1 116 ? 4.765 7.049 2.994 1.00 76.75 116 PHE A C 1
ATOM 906 O O . PHE A 1 116 ? 3.608 7.132 3.409 1.00 76.75 116 PHE A O 1
ATOM 913 N N . ILE A 1 117 ? 5.781 6.702 3.781 1.00 80.38 117 ILE A N 1
ATOM 914 C CA . ILE A 1 117 ? 5.634 6.398 5.206 1.00 80.38 117 ILE A CA 1
ATOM 915 C C . ILE A 1 117 ? 5.082 7.623 5.942 1.00 80.38 117 ILE A C 1
ATOM 917 O O . ILE A 1 117 ? 4.165 7.481 6.748 1.00 80.38 117 ILE A O 1
ATOM 921 N N . GLY A 1 118 ? 5.578 8.822 5.622 1.00 82.44 118 GLY A N 1
ATOM 922 C CA . GLY A 1 118 ? 5.085 10.080 6.182 1.00 82.44 118 GLY A CA 1
ATOM 923 C C . GLY A 1 118 ? 3.613 10.341 5.857 1.00 82.44 118 GLY A C 1
ATOM 924 O O . GLY A 1 118 ? 2.840 10.668 6.756 1.00 82.44 118 GLY A O 1
ATOM 925 N N . ALA A 1 119 ? 3.198 10.130 4.604 1.00 82.81 119 ALA A N 1
ATOM 926 C CA . ALA A 1 119 ? 1.802 10.258 4.190 1.00 82.81 119 ALA A CA 1
ATOM 927 C C . ALA A 1 119 ? 0.897 9.263 4.935 1.00 82.81 119 ALA A C 1
ATOM 929 O O . ALA A 1 119 ? -0.138 9.651 5.473 1.00 82.81 119 ALA A O 1
ATOM 930 N N . MET A 1 120 ? 1.304 7.996 5.056 1.00 81.88 120 MET A N 1
ATOM 931 C CA . MET A 1 120 ? 0.518 7.007 5.803 1.00 81.88 120 MET A CA 1
ATOM 932 C C . MET A 1 120 ? 0.480 7.308 7.304 1.00 81.88 120 MET A C 1
ATOM 934 O O . MET A 1 120 ? -0.570 7.146 7.922 1.00 81.88 120 MET A O 1
ATOM 938 N N . ALA A 1 121 ? 1.573 7.801 7.889 1.00 81.31 121 ALA A N 1
ATOM 939 C CA . ALA A 1 121 ? 1.598 8.232 9.285 1.00 81.31 121 ALA A CA 1
ATOM 940 C C . ALA A 1 121 ? 0.637 9.401 9.528 1.00 81.31 121 ALA A C 1
ATOM 942 O O . ALA A 1 121 ? -0.158 9.352 10.466 1.00 81.31 121 ALA A O 1
ATOM 943 N N . ALA A 1 122 ? 0.651 10.406 8.650 1.00 82.75 122 ALA A N 1
ATOM 944 C CA . ALA A 1 122 ? -0.270 11.535 8.708 1.00 82.75 122 ALA A CA 1
ATOM 945 C C . ALA A 1 122 ? -1.731 11.089 8.546 1.00 82.75 122 ALA A C 1
ATOM 947 O O . ALA A 1 122 ? -2.591 11.528 9.306 1.00 82.75 122 ALA A O 1
ATOM 948 N N . ALA A 1 123 ? -2.012 10.180 7.608 1.00 82.56 123 ALA A N 1
ATOM 949 C CA . ALA A 1 123 ? -3.349 9.636 7.405 1.00 82.56 123 ALA A CA 1
ATOM 950 C C . ALA A 1 123 ? -3.860 8.884 8.642 1.00 82.56 123 ALA A C 1
ATOM 952 O O . ALA A 1 123 ? -4.967 9.144 9.107 1.00 82.56 123 ALA A O 1
ATOM 953 N N . VAL A 1 124 ? -3.048 7.987 9.211 1.00 80.62 124 VAL A N 1
ATOM 954 C CA . VAL A 1 124 ? -3.399 7.237 10.428 1.00 80.62 124 VAL A CA 1
ATOM 955 C C . VAL A 1 124 ? -3.613 8.185 11.606 1.00 80.62 124 VAL A C 1
ATOM 957 O O . VAL A 1 124 ? -4.584 8.033 12.345 1.00 80.62 124 VAL A O 1
ATOM 960 N N . TYR A 1 125 ? -2.749 9.187 11.762 1.00 81.38 125 TYR A N 1
ATOM 961 C CA . TYR A 1 125 ? -2.883 10.195 12.808 1.00 81.38 125 TYR A CA 1
ATOM 962 C C . TYR A 1 125 ? -4.185 11.000 12.670 1.00 81.38 125 TYR A C 1
ATOM 964 O O . TYR A 1 125 ? -4.914 11.163 13.645 1.00 81.38 125 TYR A O 1
ATOM 972 N N . LEU A 1 126 ? -4.530 11.443 11.458 1.00 80.81 126 LEU A N 1
ATOM 973 C CA . LEU A 1 126 ? -5.771 12.175 11.179 1.00 80.81 126 LEU A CA 1
ATOM 974 C C . LEU A 1 126 ? -7.032 11.338 11.418 1.00 80.81 126 LEU A C 1
ATOM 976 O O . LEU A 1 126 ? -8.036 11.877 11.871 1.00 80.81 126 LEU A O 1
ATOM 980 N N . ILE A 1 127 ? -6.987 10.038 11.120 1.00 80.19 127 ILE A N 1
ATOM 981 C CA . ILE A 1 127 ? -8.136 9.139 11.298 1.00 80.19 127 ILE A CA 1
ATOM 982 C C . ILE A 1 127 ? -8.350 8.794 12.777 1.00 80.19 127 ILE A C 1
ATOM 984 O O . ILE A 1 127 ? -9.499 8.676 13.202 1.00 80.19 127 ILE A O 1
ATOM 988 N N . ASN A 1 128 ? -7.264 8.621 13.540 1.00 74.56 128 ASN A N 1
ATOM 989 C CA . ASN A 1 128 ? -7.321 8.026 14.877 1.00 74.56 128 ASN A CA 1
ATOM 990 C C . ASN A 1 128 ? -7.092 9.011 16.042 1.00 74.56 128 ASN A C 1
ATOM 992 O O . ASN A 1 128 ? -7.553 8.723 17.140 1.00 74.56 128 ASN A O 1
ATOM 996 N N . PHE A 1 129 ? -6.365 10.121 15.855 1.00 66.38 129 PHE A N 1
ATOM 997 C CA . PHE A 1 129 ? -5.909 10.988 16.966 1.00 66.38 129 PHE A CA 1
ATOM 998 C C . PHE A 1 129 ? -6.461 12.400 16.930 1.00 66.38 129 PHE A C 1
ATOM 1000 O O . PHE A 1 129 ? -6.624 13.024 17.980 1.00 66.38 129 PHE A O 1
ATOM 1007 N N . VAL A 1 130 ? -6.710 12.939 15.739 1.00 66.94 130 VAL A N 1
ATOM 1008 C CA . VAL A 1 130 ? -7.355 14.244 15.655 1.00 66.94 130 VAL A CA 1
ATOM 1009 C C . VAL A 1 130 ? -8.816 14.058 16.045 1.00 66.94 130 VAL A C 1
ATOM 1011 O O . VAL A 1 130 ? -9.404 13.035 15.701 1.00 66.94 130 VAL A O 1
ATOM 1014 N N . LYS A 1 131 ? -9.341 15.013 16.831 1.00 60.16 131 LYS A N 1
ATOM 1015 C CA . LYS A 1 131 ? -10.712 15.071 17.372 1.00 60.16 131 LYS A CA 1
ATOM 1016 C C . LYS A 1 131 ? -11.704 14.337 16.473 1.00 60.16 131 LYS A C 1
ATOM 1018 O O . LYS A 1 131 ? -11.613 14.481 15.258 1.00 60.16 131 LYS A O 1
ATOM 1023 N N . ASP A 1 132 ? -12.680 13.654 17.076 1.00 66.88 132 ASP A N 1
ATOM 1024 C CA . ASP A 1 132 ? -13.676 12.766 16.439 1.00 66.88 132 ASP A CA 1
ATOM 1025 C C . ASP A 1 132 ? -14.630 13.460 15.426 1.00 66.88 132 ASP A C 1
ATOM 1027 O O . ASP A 1 132 ? -15.732 13.005 15.125 1.00 66.88 132 ASP A O 1
ATOM 1031 N N . GLU A 1 133 ? -14.209 14.599 14.891 1.00 78.94 133 GLU A N 1
ATOM 1032 C CA . GLU A 1 133 ? -14.801 15.346 13.807 1.00 78.94 133 GLU A CA 1
ATOM 1033 C C . GLU A 1 133 ? -14.598 14.622 12.470 1.00 78.94 133 GLU A C 1
ATOM 1035 O O . GLU A 1 133 ? -13.501 14.241 12.047 1.00 78.94 133 GLU A O 1
ATOM 1040 N N . LEU A 1 134 ? -15.710 14.493 11.754 1.00 80.69 134 LEU A N 1
ATOM 1041 C CA . LEU A 1 134 ? -15.835 13.766 10.494 1.00 80.69 134 LEU A CA 1
ATOM 1042 C C . LEU A 1 134 ? -14.885 14.300 9.400 1.00 80.69 134 LEU A C 1
ATOM 1044 O O . LEU A 1 134 ? -14.420 13.539 8.552 1.00 80.69 134 LEU A O 1
ATOM 1048 N N . ILE A 1 135 ? -14.540 15.591 9.453 1.00 84.38 135 ILE A N 1
ATOM 1049 C CA . ILE A 1 135 ? -13.645 16.261 8.498 1.00 84.38 135 ILE A CA 1
ATOM 1050 C C . ILE A 1 135 ? -12.236 15.655 8.515 1.00 84.38 135 ILE A C 1
ATOM 1052 O O . ILE A 1 135 ? -11.695 15.362 7.449 1.00 84.38 135 ILE A O 1
ATOM 1056 N N . TYR A 1 136 ? -11.648 15.402 9.688 1.00 82.06 136 TYR A N 1
ATOM 1057 C CA . TYR A 1 136 ? -10.290 14.849 9.768 1.00 82.06 136 TYR A CA 1
ATOM 1058 C C . TYR A 1 136 ? -10.225 13.406 9.269 1.00 82.06 136 TYR A C 1
ATOM 1060 O O . TYR A 1 136 ? -9.274 13.038 8.577 1.00 82.06 136 TYR A O 1
ATOM 1068 N N . LYS A 1 137 ? -11.287 12.624 9.498 1.00 79.69 137 LYS A N 1
ATOM 1069 C CA . LYS A 1 137 ? -11.430 11.280 8.920 1.00 79.69 137 LYS A CA 1
ATOM 1070 C C . LYS A 1 137 ? -11.512 11.333 7.396 1.00 79.69 137 LYS A C 1
ATOM 1072 O O . LYS A 1 137 ? -10.810 10.573 6.734 1.00 79.69 137 LYS A O 1
ATOM 1077 N N . ILE A 1 138 ? -12.306 12.248 6.826 1.00 85.88 138 ILE A N 1
ATOM 1078 C CA . ILE A 1 138 ? -12.387 12.437 5.366 1.00 85.88 138 ILE A CA 1
ATOM 1079 C C . ILE A 1 138 ? -11.011 12.784 4.790 1.00 85.88 138 ILE A C 1
ATOM 1081 O O . ILE A 1 138 ? -10.590 12.164 3.814 1.00 85.88 138 ILE A O 1
ATOM 1085 N N . ILE A 1 139 ? -10.298 13.734 5.401 1.00 85.56 139 ILE A N 1
ATOM 1086 C CA . ILE A 1 139 ? -8.965 14.146 4.941 1.00 85.56 139 ILE A CA 1
ATOM 1087 C C . ILE A 1 139 ? -7.989 12.973 5.035 1.00 85.56 139 ILE A C 1
ATOM 1089 O O . ILE A 1 139 ? -7.276 12.708 4.073 1.00 85.56 139 ILE A O 1
ATOM 1093 N N . GLY A 1 140 ? -7.986 12.230 6.144 1.00 82.38 140 GLY A N 1
ATOM 1094 C CA . GLY A 1 140 ? -7.132 11.058 6.316 1.00 82.38 140 GLY A CA 1
ATOM 1095 C C . GLY A 1 140 ? -7.388 9.975 5.264 1.00 82.38 140 GLY A C 1
ATOM 1096 O O . GLY A 1 140 ? -6.441 9.485 4.649 1.00 82.38 140 GLY A O 1
ATOM 1097 N N . TYR A 1 141 ? -8.653 9.650 4.972 1.00 83.56 141 TYR A N 1
ATOM 1098 C CA . TYR A 1 141 ? -8.992 8.706 3.900 1.00 83.56 141 TYR A CA 1
ATOM 1099 C C . TYR A 1 141 ? -8.610 9.225 2.510 1.00 83.56 141 TYR A C 1
ATOM 1101 O O . TYR A 1 141 ? -8.080 8.461 1.704 1.00 83.56 141 TYR A O 1
ATOM 1109 N N . ALA A 1 142 ? -8.815 10.514 2.227 1.00 84.69 142 ALA A N 1
ATOM 1110 C CA . ALA A 1 142 ? -8.365 11.125 0.977 1.00 84.69 142 ALA A CA 1
ATOM 1111 C C . ALA A 1 142 ? -6.838 11.029 0.824 1.00 84.69 142 ALA A C 1
ATOM 1113 O O . ALA A 1 142 ? -6.337 10.742 -0.261 1.00 84.69 142 ALA A O 1
ATOM 1114 N N . LEU A 1 143 ? -6.100 11.189 1.923 1.00 83.94 143 LEU A N 1
ATOM 1115 C CA . LEU A 1 143 ? -4.645 11.079 1.956 1.00 83.94 143 LEU A CA 1
ATOM 1116 C C . LEU A 1 143 ? -4.176 9.643 1.672 1.00 83.94 143 LEU A C 1
ATOM 1118 O O . LEU A 1 143 ? -3.208 9.470 0.937 1.00 83.94 143 LEU A O 1
ATOM 1122 N N . ILE A 1 144 ? -4.904 8.618 2.140 1.00 81.31 144 ILE A N 1
ATOM 1123 C CA . ILE A 1 144 ? -4.664 7.211 1.757 1.00 81.31 144 ILE A CA 1
ATOM 1124 C C . ILE A 1 144 ? -4.876 7.011 0.253 1.00 81.31 144 ILE A C 1
ATOM 1126 O O . ILE A 1 144 ? -4.052 6.369 -0.397 1.00 81.31 144 ILE A O 1
ATOM 1130 N N . VAL A 1 145 ? -5.950 7.569 -0.318 1.00 82.06 145 VAL A N 1
ATOM 1131 C CA . VAL A 1 145 ? -6.229 7.461 -1.761 1.00 82.06 145 VAL A CA 1
ATOM 1132 C C . VAL A 1 145 ? -5.111 8.115 -2.573 1.00 82.06 145 VAL A C 1
ATOM 1134 O O . VAL A 1 145 ? -4.560 7.484 -3.474 1.00 82.06 145 VAL A O 1
ATOM 1137 N N . ILE A 1 146 ? -4.717 9.339 -2.219 1.00 81.69 146 ILE A N 1
ATOM 1138 C CA . ILE A 1 146 ? -3.627 10.061 -2.887 1.00 81.69 146 ILE A CA 1
ATOM 1139 C C . ILE A 1 146 ? -2.315 9.285 -2.758 1.00 81.69 146 ILE A C 1
ATOM 1141 O O . ILE A 1 146 ? -1.644 9.050 -3.763 1.00 81.69 146 ILE A O 1
ATOM 1145 N N . ALA A 1 147 ? -1.977 8.827 -1.549 1.00 77.31 147 ALA A N 1
ATOM 1146 C CA . ALA A 1 147 ? -0.789 8.019 -1.315 1.00 77.31 147 ALA A CA 1
ATOM 1147 C C . ALA A 1 147 ? -0.809 6.764 -2.195 1.00 77.31 147 ALA A C 1
ATOM 1149 O O . ALA A 1 147 ? 0.159 6.498 -2.890 1.00 77.31 147 ALA A O 1
ATOM 1150 N N . SER A 1 148 ? -1.928 6.042 -2.275 1.00 74.31 148 SER A N 1
ATOM 1151 C CA . SER A 1 148 ? -2.042 4.838 -3.110 1.00 74.31 148 SER A CA 1
ATOM 1152 C C . SER A 1 148 ? -1.910 5.090 -4.621 1.00 74.31 148 SER A C 1
ATOM 1154 O O . SER A 1 148 ? -1.546 4.175 -5.361 1.00 74.31 148 SER A O 1
ATOM 1156 N N . ALA A 1 149 ? -2.160 6.318 -5.087 1.00 75.00 149 ALA A N 1
ATOM 1157 C CA . ALA A 1 149 ? -2.033 6.706 -6.491 1.00 75.00 149 ALA A CA 1
ATOM 1158 C C . ALA A 1 149 ? -0.610 7.154 -6.876 1.00 75.00 149 ALA A C 1
ATOM 1160 O O . ALA A 1 149 ? -0.194 6.949 -8.019 1.00 75.00 149 ALA A O 1
ATOM 1161 N N . LEU A 1 150 ? 0.155 7.725 -5.934 1.00 70.88 150 LEU A N 1
ATOM 1162 C CA . LEU A 1 150 ? 1.527 8.204 -6.167 1.00 70.88 150 LEU A CA 1
ATOM 1163 C C . LEU A 1 150 ? 2.453 7.161 -6.830 1.00 70.88 150 LEU A C 1
ATOM 1165 O O . LEU A 1 150 ? 3.152 7.528 -7.771 1.00 70.88 150 LEU A O 1
ATOM 1169 N N . PRO A 1 151 ? 2.439 5.873 -6.437 1.00 64.81 151 PRO A N 1
ATOM 1170 C CA . PRO A 1 151 ? 3.215 4.815 -7.067 1.00 64.81 151 PRO A CA 1
ATOM 1171 C C . PRO A 1 151 ? 3.014 4.696 -8.571 1.00 64.81 151 PRO A C 1
ATOM 1173 O O . PRO A 1 151 ? 3.977 4.661 -9.331 1.00 64.81 151 PRO A O 1
ATOM 1176 N N . GLY A 1 152 ? 1.751 4.658 -9.001 1.00 64.75 152 GLY A N 1
ATOM 1177 C CA . GLY A 1 152 ? 1.410 4.550 -10.415 1.00 64.75 152 GLY A CA 1
ATOM 1178 C C . GLY A 1 152 ? 1.808 5.810 -11.177 1.00 64.75 152 GLY A C 1
ATOM 1179 O O . GLY A 1 152 ? 2.366 5.720 -12.269 1.00 64.75 152 GLY A O 1
ATOM 1180 N N . LEU A 1 153 ? 1.588 6.981 -10.571 1.00 71.00 153 LEU A N 1
ATOM 1181 C CA . LEU A 1 153 ? 1.930 8.265 -11.178 1.00 71.00 153 LEU A CA 1
ATOM 1182 C C . LEU A 1 153 ? 3.436 8.414 -11.385 1.00 71.00 153 LEU A C 1
ATOM 1184 O O . LEU A 1 153 ? 3.857 8.683 -12.505 1.00 71.00 153 LEU A O 1
ATOM 1188 N N . VAL A 1 154 ? 4.252 8.179 -10.353 1.00 67.81 154 VAL A N 1
ATOM 1189 C CA . VAL A 1 154 ? 5.717 8.319 -10.429 1.00 67.81 154 VAL A CA 1
ATOM 1190 C C . VAL A 1 154 ? 6.295 7.449 -11.543 1.00 67.81 154 VAL A C 1
ATOM 1192 O O . VAL A 1 154 ? 7.184 7.881 -12.264 1.00 67.81 154 VAL A O 1
ATOM 1195 N N . ILE A 1 155 ? 5.765 6.246 -11.730 1.00 65.50 155 ILE A N 1
ATOM 1196 C CA . ILE A 1 155 ? 6.369 5.237 -12.606 1.00 65.50 155 ILE A CA 1
ATOM 1197 C C . ILE A 1 155 ? 5.918 5.382 -14.044 1.00 65.50 155 ILE A C 1
ATOM 1199 O O . ILE A 1 155 ? 6.709 5.123 -14.948 1.00 65.50 155 ILE A O 1
ATOM 1203 N N . SER A 1 156 ? 4.713 5.911 -14.258 1.00 65.44 156 SER A N 1
ATOM 1204 C CA . SER A 1 156 ? 4.235 6.279 -15.591 1.00 65.44 156 SER A CA 1
ATOM 1205 C C . SER A 1 156 ? 5.167 7.257 -16.328 1.00 65.44 156 SER A C 1
ATOM 1207 O O . SER A 1 156 ? 5.155 7.310 -17.559 1.00 65.44 156 SER A O 1
ATOM 1209 N N . PHE A 1 157 ? 6.008 7.998 -15.593 1.00 64.75 157 PHE A N 1
ATOM 1210 C CA . PHE A 1 157 ? 7.019 8.886 -16.168 1.00 64.75 157 PHE A CA 1
ATOM 1211 C C . PHE A 1 157 ? 8.294 8.166 -16.634 1.00 64.75 157 PHE A C 1
ATOM 1213 O O . PHE A 1 157 ? 8.985 8.694 -17.504 1.00 64.75 157 PHE A O 1
ATOM 1220 N N . PHE A 1 158 ? 8.609 6.986 -16.091 1.00 60.94 158 PHE A N 1
ATOM 1221 C CA . PHE A 1 158 ? 9.860 6.265 -16.367 1.00 60.94 158 PHE A CA 1
ATOM 1222 C C . PHE A 1 158 ? 9.667 5.028 -17.245 1.00 60.94 158 PHE A C 1
ATOM 1224 O O . PHE A 1 158 ? 10.555 4.704 -18.030 1.00 60.94 158 PHE A O 1
ATOM 1231 N N . ASP A 1 159 ? 8.524 4.349 -17.138 1.00 61.88 159 ASP A N 1
ATOM 1232 C CA . ASP A 1 159 ? 8.215 3.154 -17.918 1.00 61.88 159 ASP A CA 1
ATOM 1233 C C . ASP A 1 159 ? 6.740 3.161 -18.345 1.00 61.88 159 ASP A C 1
ATOM 1235 O O . ASP A 1 159 ? 5.842 3.470 -17.561 1.00 61.88 159 ASP A O 1
ATOM 1239 N N . ARG A 1 160 ? 6.492 2.834 -19.616 1.00 66.38 160 ARG A N 1
ATOM 1240 C CA . ARG A 1 160 ? 5.150 2.752 -20.215 1.00 66.38 160 ARG A CA 1
ATOM 1241 C C . ARG A 1 160 ? 4.682 1.314 -20.422 1.00 66.38 160 ARG A C 1
ATOM 1243 O O . ARG A 1 160 ? 3.571 1.101 -20.902 1.00 66.38 160 ARG A O 1
ATOM 1250 N N . THR A 1 161 ? 5.512 0.326 -20.095 1.00 69.25 161 THR A N 1
ATOM 1251 C CA . THR A 1 161 ? 5.135 -1.079 -20.209 1.00 69.25 161 THR A CA 1
ATOM 1252 C C . THR A 1 161 ? 4.187 -1.481 -19.083 1.00 69.25 161 THR A C 1
ATOM 1254 O O . THR A 1 161 ? 4.366 -1.133 -17.915 1.00 69.25 161 THR A O 1
ATOM 1257 N N . THR A 1 162 ? 3.166 -2.266 -19.424 1.00 65.62 162 THR A N 1
ATOM 1258 C CA . THR A 1 162 ? 2.169 -2.763 -18.464 1.00 65.62 162 THR A CA 1
ATOM 1259 C C . THR A 1 162 ? 2.809 -3.628 -17.378 1.00 65.62 162 THR A C 1
ATOM 1261 O O . THR A 1 162 ? 2.374 -3.617 -16.227 1.00 65.62 162 THR A O 1
ATOM 1264 N N . THR A 1 163 ? 3.868 -4.359 -17.733 1.00 65.94 163 THR A N 1
ATOM 1265 C CA . THR A 1 163 ? 4.635 -5.195 -16.807 1.00 65.94 163 THR A CA 1
ATOM 1266 C C . THR A 1 163 ? 5.475 -4.344 -15.859 1.00 65.94 163 THR A C 1
ATOM 1268 O O . THR A 1 163 ? 5.430 -4.596 -14.657 1.00 65.94 163 THR A O 1
ATOM 1271 N N . GLY A 1 164 ? 6.169 -3.310 -16.346 1.00 63.44 164 GLY A N 1
ATOM 1272 C CA . GLY A 1 164 ? 6.948 -2.396 -15.507 1.00 63.44 164 GLY A CA 1
ATOM 1273 C C . GLY A 1 164 ? 6.070 -1.618 -14.528 1.00 63.44 164 GLY A C 1
ATOM 1274 O O . GLY A 1 164 ? 6.287 -1.678 -13.319 1.00 63.44 164 GLY A O 1
ATOM 1275 N N . ILE A 1 165 ? 4.998 -0.987 -15.018 1.00 65.31 165 ILE A N 1
ATOM 1276 C CA . ILE A 1 165 ? 4.046 -0.249 -14.170 1.00 65.31 165 ILE A CA 1
ATOM 1277 C C . ILE A 1 165 ? 3.394 -1.185 -13.144 1.00 65.31 165 ILE A C 1
ATOM 1279 O O . ILE A 1 165 ? 3.353 -0.865 -11.956 1.00 65.31 165 ILE A O 1
ATOM 1283 N N . GLY A 1 166 ? 2.918 -2.357 -13.582 1.00 64.19 166 GLY A N 1
ATOM 1284 C CA . GLY A 1 166 ? 2.261 -3.328 -12.711 1.00 64.19 166 GLY A CA 1
ATOM 1285 C C . GLY A 1 166 ? 3.182 -3.819 -11.598 1.00 64.19 166 GLY A C 1
ATOM 1286 O O . GLY A 1 166 ? 2.822 -3.742 -10.427 1.00 64.19 166 GLY A O 1
ATOM 1287 N N . SER A 1 167 ? 4.393 -4.260 -11.944 1.00 65.75 167 SER A N 1
ATOM 1288 C CA . SER A 1 167 ? 5.368 -4.790 -10.983 1.00 65.75 167 SER A CA 1
ATOM 1289 C C . SER A 1 167 ? 5.610 -3.828 -9.833 1.00 65.75 167 SER A C 1
ATOM 1291 O O . SER A 1 167 ? 5.514 -4.203 -8.668 1.00 65.75 167 SER A O 1
ATOM 1293 N N . VAL A 1 168 ? 5.878 -2.567 -10.149 1.00 67.00 168 VAL A N 1
ATOM 1294 C CA . VAL A 1 168 ? 6.249 -1.603 -9.121 1.00 67.00 168 VAL A CA 1
ATOM 1295 C C . VAL A 1 168 ? 5.047 -1.042 -8.386 1.00 67.00 168 VAL A C 1
ATOM 1297 O O . VAL A 1 168 ? 5.147 -0.780 -7.188 1.00 67.00 168 VAL A O 1
ATOM 1300 N N . TYR A 1 169 ? 3.896 -0.935 -9.053 1.00 69.75 169 TYR A N 1
ATOM 1301 C CA . TYR A 1 169 ? 2.645 -0.642 -8.371 1.00 69.75 169 TYR A CA 1
ATOM 1302 C C . TYR A 1 169 ? 2.396 -1.650 -7.244 1.00 69.75 169 TYR A C 1
ATOM 1304 O O . TYR A 1 169 ? 2.137 -1.241 -6.117 1.00 69.75 169 TYR A O 1
ATOM 1312 N N . TYR A 1 170 ? 2.568 -2.951 -7.496 1.00 69.38 170 TYR A N 1
ATOM 1313 C CA . TYR A 1 170 ? 2.385 -3.968 -6.458 1.00 69.38 170 TYR A CA 1
ATOM 1314 C C . TYR A 1 170 ? 3.419 -3.895 -5.342 1.00 69.38 170 TYR A C 1
ATOM 1316 O O . TYR A 1 170 ? 3.074 -4.109 -4.183 1.00 69.38 170 TYR A O 1
ATOM 1324 N N . ILE A 1 171 ? 4.666 -3.560 -5.662 1.00 71.56 171 ILE A N 1
ATOM 1325 C CA . ILE A 1 171 ? 5.726 -3.392 -4.662 1.00 71.56 171 ILE A CA 1
ATOM 1326 C C . ILE A 1 171 ? 5.389 -2.229 -3.737 1.00 71.56 171 ILE A C 1
ATOM 1328 O O . ILE A 1 171 ? 5.410 -2.368 -2.517 1.00 71.56 171 ILE A O 1
ATOM 1332 N N . LEU A 1 172 ? 5.021 -1.092 -4.317 1.00 72.25 172 LEU A N 1
ATOM 1333 C CA . LEU A 1 172 ? 4.640 0.084 -3.555 1.00 72.25 172 LEU A CA 1
ATOM 1334 C C . LEU A 1 172 ? 3.329 -0.146 -2.797 1.00 72.25 172 LEU A C 1
ATOM 1336 O O . LEU A 1 172 ? 3.220 0.303 -1.665 1.00 72.25 172 LEU A O 1
ATOM 1340 N N . LEU A 1 173 ? 2.392 -0.931 -3.336 1.00 73.62 173 LEU A N 1
ATOM 1341 C CA . LEU A 1 173 ? 1.194 -1.392 -2.628 1.00 73.62 173 LEU A CA 1
ATOM 1342 C C . LEU A 1 173 ? 1.552 -2.238 -1.396 1.00 73.62 173 LEU A C 1
ATOM 1344 O O . LEU A 1 173 ? 1.001 -2.016 -0.320 1.00 73.62 173 LEU A O 1
ATOM 1348 N N . VAL A 1 174 ? 2.518 -3.153 -1.504 1.00 76.50 174 VAL A N 1
ATOM 1349 C CA . VAL A 1 174 ? 3.034 -3.905 -0.348 1.00 76.50 174 VAL A CA 1
ATOM 1350 C C . VAL A 1 174 ? 3.669 -2.960 0.676 1.00 76.50 174 VAL A C 1
ATOM 1352 O O . VAL A 1 174 ? 3.399 -3.092 1.867 1.00 76.50 174 VAL A O 1
ATOM 1355 N N . VAL A 1 175 ? 4.436 -1.958 0.237 1.00 79.50 175 VAL A N 1
ATOM 1356 C CA . VAL A 1 175 ? 4.995 -0.920 1.121 1.00 79.50 175 VAL A CA 1
ATOM 1357 C C . VAL A 1 175 ? 3.888 -0.125 1.813 1.00 79.50 175 VAL A C 1
ATOM 1359 O O . VAL A 1 175 ? 3.998 0.111 3.012 1.00 79.50 175 VAL A O 1
ATOM 1362 N N . VAL A 1 176 ? 2.803 0.233 1.116 1.00 75.44 176 VAL A N 1
ATOM 1363 C CA . VAL A 1 176 ? 1.622 0.903 1.695 1.00 75.44 176 VAL A CA 1
ATOM 1364 C C . VAL A 1 176 ? 1.029 0.054 2.810 1.00 75.44 176 VAL A C 1
ATOM 1366 O O . VAL A 1 176 ? 0.826 0.548 3.918 1.00 75.44 176 VAL A O 1
ATOM 1369 N N . ILE A 1 177 ? 0.760 -1.222 2.520 1.00 79.25 177 ILE A N 1
ATOM 1370 C CA . ILE A 1 177 ? 0.131 -2.149 3.463 1.00 79.25 177 ILE A CA 1
ATOM 1371 C C . ILE A 1 177 ? 1.023 -2.347 4.684 1.00 79.25 177 ILE A C 1
ATOM 1373 O O . ILE A 1 177 ? 0.533 -2.258 5.809 1.00 79.25 177 ILE A O 1
ATOM 1377 N N . LEU A 1 178 ? 2.320 -2.588 4.485 1.00 84.12 178 LEU A N 1
ATOM 1378 C CA . LEU A 1 178 ? 3.278 -2.786 5.571 1.00 84.12 178 LEU A CA 1
ATOM 1379 C C . LEU A 1 178 ? 3.470 -1.513 6.395 1.00 84.12 178 LEU A C 1
ATOM 1381 O O . LEU A 1 178 ? 3.528 -1.587 7.618 1.00 84.12 178 LEU A O 1
ATOM 1385 N N . SER A 1 179 ? 3.508 -0.349 5.746 1.00 81.31 179 SER A N 1
ATOM 1386 C CA . SER A 1 179 ? 3.645 0.942 6.422 1.00 81.31 179 SER A CA 1
ATOM 1387 C C . SER A 1 179 ? 2.410 1.250 7.259 1.00 81.31 179 SER A C 1
ATOM 1389 O O . SER A 1 179 ? 2.532 1.531 8.445 1.00 81.31 179 SER A O 1
ATOM 1391 N N . TYR A 1 180 ? 1.212 1.124 6.681 1.00 80.38 180 TYR A N 1
ATOM 1392 C CA . TYR A 1 180 ? -0.047 1.304 7.404 1.00 80.38 180 TYR A CA 1
ATOM 1393 C C . TYR A 1 180 ? -0.177 0.325 8.568 1.00 80.38 180 TYR A C 1
ATOM 1395 O O . TYR A 1 180 ? -0.450 0.738 9.690 1.00 80.38 180 TYR A O 1
ATOM 1403 N N . SER A 1 181 ? 0.049 -0.965 8.314 1.00 80.56 181 SER A N 1
ATOM 1404 C CA . SER A 1 181 ? -0.076 -2.012 9.332 1.00 80.56 181 SER A CA 1
ATOM 1405 C C . SER A 1 181 ? 0.959 -1.828 10.437 1.00 80.56 181 SER A C 1
ATOM 1407 O O . SER A 1 181 ? 0.615 -1.891 11.613 1.00 80.56 181 SER A O 1
ATOM 1409 N N . GLY A 1 182 ? 2.206 -1.526 10.072 1.00 81.75 182 GLY A N 1
ATOM 1410 C CA . GLY A 1 182 ? 3.288 -1.269 11.012 1.00 81.75 182 GLY A CA 1
ATOM 1411 C C . GLY A 1 182 ? 3.010 -0.056 11.895 1.00 81.75 182 GLY A C 1
ATOM 1412 O O . GLY A 1 182 ? 3.060 -0.167 13.119 1.00 81.75 182 GLY A O 1
ATOM 1413 N N . ILE A 1 183 ? 2.633 1.076 11.291 1.00 80.69 183 ILE A N 1
ATOM 1414 C CA . ILE A 1 183 ? 2.264 2.299 12.017 1.00 80.69 183 ILE A CA 1
ATOM 1415 C C . ILE A 1 183 ? 1.056 2.039 12.916 1.00 80.69 183 ILE A C 1
ATOM 1417 O O . ILE A 1 183 ? 1.089 2.391 14.091 1.00 80.69 183 ILE A O 1
ATOM 1421 N N . ASN A 1 184 ? 0.013 1.382 12.409 1.00 80.00 184 ASN A N 1
ATOM 1422 C CA . ASN A 1 184 ? -1.179 1.082 13.192 1.00 80.00 184 ASN A CA 1
ATOM 1423 C C . ASN A 1 184 ? -0.849 0.189 14.400 1.00 80.00 184 ASN A C 1
ATOM 1425 O O . ASN A 1 184 ? -1.333 0.448 15.491 1.00 80.00 184 ASN A O 1
ATOM 1429 N N . LEU A 1 185 ? 0.034 -0.806 14.262 1.00 80.38 185 LEU A N 1
ATOM 1430 C CA . LEU A 1 185 ? 0.487 -1.635 15.388 1.00 80.38 185 LEU A CA 1
ATOM 1431 C C . LEU A 1 185 ? 1.265 -0.829 16.447 1.00 80.38 185 LEU A C 1
ATOM 1433 O O . LEU A 1 185 ? 1.129 -1.089 17.645 1.00 80.38 185 LEU A O 1
ATOM 1437 N N . PHE A 1 186 ? 2.048 0.173 16.038 1.00 74.38 186 PHE A N 1
ATOM 1438 C CA . PHE A 1 186 ? 2.728 1.077 16.974 1.00 74.38 186 PHE A CA 1
ATOM 1439 C C . PHE A 1 186 ? 1.776 2.035 17.684 1.00 74.38 186 PHE A C 1
ATOM 1441 O O . PHE A 1 186 ? 1.954 2.312 18.871 1.00 74.38 186 PHE A O 1
ATOM 1448 N N . ILE A 1 187 ? 0.807 2.554 16.936 1.00 68.94 187 ILE A N 1
ATOM 1449 C CA . ILE A 1 187 ? -0.015 3.691 17.327 1.00 68.94 187 ILE A CA 1
ATOM 1450 C C . ILE A 1 187 ? -1.312 3.266 18.027 1.00 68.94 187 ILE A C 1
ATOM 1452 O O . ILE A 1 187 ? -1.813 4.031 18.845 1.00 68.94 187 ILE A O 1
ATOM 1456 N N . LYS A 1 188 ? -1.848 2.070 17.752 1.00 62.09 188 LYS A N 1
ATOM 1457 C CA . LYS A 1 188 ? -3.077 1.567 18.379 1.00 62.09 188 LYS A CA 1
ATOM 1458 C C . LYS A 1 188 ? -2.902 1.543 19.901 1.00 62.09 188 LYS A C 1
ATOM 1460 O O . LYS A 1 188 ? -2.189 0.694 20.436 1.00 62.09 188 LYS A O 1
ATOM 1465 N N . GLN A 1 189 ? -3.490 2.525 20.573 1.00 51.69 189 GLN A N 1
ATOM 1466 C CA . GLN A 1 189 ? -3.774 2.500 22.002 1.00 51.69 189 GLN A CA 1
ATOM 1467 C C . GLN A 1 189 ? -5.135 1.817 22.160 1.00 51.69 189 GLN A C 1
ATOM 1469 O O . GLN A 1 189 ? -5.955 1.911 21.246 1.00 51.69 189 GLN A O 1
ATOM 1474 N N . GLU A 1 190 ? -5.278 1.026 23.223 1.00 42.16 190 GLU A N 1
ATOM 1475 C CA . GLU A 1 190 ? -6.474 0.219 23.515 1.00 42.16 190 GLU A CA 1
ATOM 1476 C C . GLU A 1 190 ? -7.787 0.991 23.343 1.00 42.16 190 GLU A C 1
ATOM 1478 O O . GLU A 1 190 ? -7.840 2.170 23.763 1.00 42.16 190 GLU A O 1
#